Protein AF-0000000074162430 (afdb_homodimer)

Secondary structure (DSSP, 8-state):
---HHHHHHHHHHHTTHHHHHHHHHHHHHHH--SSHHHHHHHHHHHHHH--TTT-BTTB-HHHHHHHHHHH-TT-SS-EEHHHHHHHHHHTT--HHHHHTT---TT-EE-HHHHHHHHHHHHHHHHHHHTT---/---HHHHHHHHHHHTTHHHHHHHHHHHHHHH--SSHHHHHHHHHHHHHHT--SS-BTTB-HHHHHHHHHHH-TT-SS-EEHHHHHHHHHHTT--HHHHHTT---TT-EE-HHHHHHHHHHHHHHHHHHTTT---

Sequence (268 aa):
MGNPRIAAEQYLKKYNIPDLFDYLLSQIVINLPEDPWTHLSEICEKLDSRSFQDNIPFFTRDEINIVFSNYEVLNRGYITGAQAKQALKTMGLKPRIVDDLFIDDDANLSREEFSQYAVNGFNKRLNSWLGKYPMGNPRIAAEQYLKKYNIPDLFDYLLSQIVINLPEDPWTHLSEICEKLDSRSFQDNIPFFTRDEINIVFSNYEVLNRGYITGAQAKQALKTMGLKPRIVDDLFIDDDANLSREEFSQYAVNGFNKRLNSWLGKYP

Radius of gyration: 23.99 Å; Cα contacts (8 Å, |Δi|>4): 274; chains: 2; bounding box: 50×72×48 Å

pLDDT: mean 91.15, std 10.96, range [51.38, 98.81]

Structure (mmCIF, N/CA/C/O backbone):
data_AF-0000000074162430-model_v1
#
loop_
_entity.id
_entity.type
_entity.pdbx_description
1 polymer 'Uncharacterized protein'
#
loop_
_atom_site.group_PDB
_atom_site.id
_atom_site.type_symbol
_atom_site.label_atom_id
_atom_site.label_alt_id
_atom_site.label_comp_id
_atom_site.label_asym_id
_atom_site.label_entity_id
_atom_site.label_seq_id
_atom_site.pdbx_PDB_ins_code
_atom_site.Cartn_x
_atom_site.Cartn_y
_atom_site.Cartn_z
_atom_site.occupancy
_atom_site.B_iso_or_equiv
_atom_site.auth_seq_id
_atom_site.auth_comp_id
_atom_site.auth_asym_id
_atom_site.auth_atom_id
_atom_site.pdbx_PDB_model_num
ATOM 1 N N . MET A 1 1 ? -24.125 -1.096 16.469 1 51.62 1 MET A N 1
ATOM 2 C CA . MET A 1 1 ? -23.156 -0.765 15.43 1 51.62 1 MET A CA 1
ATOM 3 C C . MET A 1 1 ? -21.859 -1.566 15.609 1 51.62 1 MET A C 1
ATOM 5 O O . MET A 1 1 ? -21.312 -1.627 16.703 1 51.62 1 MET A O 1
ATOM 9 N N . GLY A 1 2 ? -21.625 -2.617 14.75 1 68.56 2 GLY A N 1
ATOM 10 C CA . GLY A 1 2 ? -20.578 -3.578 15.055 1 68.56 2 GLY A CA 1
ATOM 11 C C . GLY A 1 2 ? -19.234 -2.928 15.336 1 68.56 2 GLY A C 1
ATOM 12 O O . GLY A 1 2 ? -19.047 -1.733 15.094 1 68.56 2 GLY A O 1
ATOM 13 N N . ASN A 1 3 ? -18.406 -3.363 16.125 1 90 3 ASN A N 1
ATOM 14 C CA . ASN A 1 3 ? -17.047 -2.951 16.484 1 90 3 ASN A CA 1
ATOM 15 C C . ASN A 1 3 ? -16.203 -2.674 15.234 1 90 3 ASN A C 1
ATOM 17 O O . ASN A 1 3 ? -16 -3.564 14.414 1 90 3 ASN A O 1
ATOM 21 N N . PRO A 1 4 ? -15.969 -1.353 15.008 1 90.31 4 PRO A N 1
ATOM 22 C CA . PRO A 1 4 ? -15.211 -0.976 13.812 1 90.31 4 PRO A CA 1
ATOM 23 C C . PRO A 1 4 ? -13.938 -1.798 13.641 1 90.31 4 PRO A C 1
ATOM 25 O O . PRO A 1 4 ? -13.523 -2.08 12.516 1 90.31 4 PRO A O 1
ATOM 28 N N . ARG A 1 5 ? -13.32 -2.094 14.711 1 92.69 5 ARG A N 1
ATOM 29 C CA . ARG A 1 5 ? -12.109 -2.912 14.664 1 92.69 5 ARG A CA 1
ATOM 30 C C . ARG A 1 5 ? -12.406 -4.285 14.07 1 92.69 5 ARG A C 1
ATOM 32 O O . ARG A 1 5 ? -11.641 -4.789 13.242 1 92.69 5 ARG A O 1
ATOM 39 N N . ILE A 1 6 ? -13.547 -4.848 14.484 1 95.19 6 ILE A N 1
ATOM 40 C CA . ILE A 1 6 ? -13.945 -6.16 13.992 1 95.19 6 ILE A CA 1
ATOM 41 C C . ILE A 1 6 ? -14.266 -6.07 12.5 1 95.19 6 ILE A C 1
ATOM 43 O O . ILE A 1 6 ? -13.852 -6.934 11.719 1 95.19 6 ILE A O 1
ATOM 47 N N . ALA A 1 7 ? -14.922 -5.039 12.148 1 94.75 7 ALA A N 1
ATOM 48 C CA . ALA A 1 7 ? -15.258 -4.844 10.742 1 94.75 7 ALA A CA 1
ATOM 49 C C . ALA A 1 7 ? -13.992 -4.707 9.891 1 94.75 7 ALA A C 1
ATOM 51 O O . ALA A 1 7 ? -13.898 -5.301 8.812 1 94.75 7 ALA A O 1
ATOM 52 N N . ALA A 1 8 ? -13.023 -3.947 10.359 1 95.81 8 ALA A N 1
ATOM 53 C CA . ALA A 1 8 ? -11.758 -3.766 9.656 1 95.81 8 ALA A CA 1
ATOM 54 C C . ALA A 1 8 ? -11.023 -5.09 9.5 1 95.81 8 ALA A C 1
ATOM 56 O O . ALA A 1 8 ? -10.516 -5.406 8.422 1 95.81 8 ALA A O 1
ATOM 57 N N . GLU A 1 9 ? -11 -5.82 10.5 1 96.31 9 GLU A N 1
ATOM 58 C CA . GLU A 1 9 ? -10.305 -7.102 10.484 1 96.31 9 GLU A CA 1
ATOM 59 C C . GLU A 1 9 ? -10.953 -8.07 9.5 1 96.31 9 GLU A C 1
ATOM 61 O O . GLU A 1 9 ? -10.258 -8.773 8.766 1 96.31 9 GLU A O 1
ATOM 66 N N . GLN A 1 10 ? -12.234 -8.141 9.508 1 95.56 10 GLN A N 1
ATOM 67 C CA . GLN A 1 10 ? -12.961 -9 8.57 1 95.56 10 GLN A CA 1
ATOM 68 C C . GLN A 1 10 ? -12.719 -8.562 7.129 1 95.56 10 GLN A C 1
ATOM 70 O O . GLN A 1 10 ? -12.555 -9.406 6.242 1 95.56 10 GLN A O 1
ATOM 75 N N . TYR A 1 11 ? -12.695 -7.301 6.977 1 97.12 11 TYR A N 1
ATOM 76 C CA . TYR A 1 11 ? -12.438 -6.758 5.648 1 97.12 11 TYR A CA 1
ATOM 77 C C . TYR A 1 11 ? -11.047 -7.133 5.16 1 97.12 11 TYR A C 1
ATOM 79 O O . TYR A 1 11 ? -10.875 -7.598 4.031 1 97.12 11 TYR A O 1
ATOM 87 N N . LEU A 1 12 ? -10.047 -6.922 6.039 1 97.44 12 LEU A N 1
ATOM 88 C CA . LEU A 1 12 ? -8.664 -7.223 5.691 1 97.44 12 LEU A CA 1
ATOM 89 C C . LEU A 1 12 ? -8.516 -8.695 5.305 1 97.44 12 LEU A C 1
ATOM 91 O O . LEU A 1 12 ? -7.777 -9.016 4.371 1 97.44 12 LEU A O 1
ATOM 95 N N . LYS A 1 13 ? -9.266 -9.539 5.98 1 95.69 13 LYS A N 1
ATOM 96 C CA . LYS A 1 13 ? -9.227 -10.969 5.707 1 95.69 13 LYS A CA 1
ATOM 97 C C . LYS A 1 13 ? -9.992 -11.305 4.426 1 95.69 13 LYS A C 1
ATOM 99 O O . LYS A 1 13 ? -9.492 -12.047 3.58 1 95.69 13 LYS A O 1
ATOM 104 N N . LYS A 1 14 ? -11.141 -10.742 4.309 1 95.81 14 LYS A N 1
ATOM 105 C CA . LYS A 1 14 ? -12.016 -11.031 3.176 1 95.81 14 LYS A CA 1
ATOM 106 C C . LYS A 1 14 ? -11.32 -10.734 1.852 1 95.81 14 LYS A C 1
ATOM 108 O O . LYS A 1 14 ? -11.422 -11.516 0.903 1 95.81 14 LYS A O 1
ATOM 113 N N . TYR A 1 15 ? -10.508 -9.672 1.846 1 95.94 15 TYR A N 1
ATOM 114 C CA . TYR A 1 15 ? -9.914 -9.227 0.591 1 95.94 15 TYR A CA 1
ATOM 115 C C . TYR A 1 15 ? -8.422 -9.523 0.562 1 95.94 15 TYR A C 1
ATOM 117 O O . TYR A 1 15 ? -7.719 -9.117 -0.365 1 95.94 15 TYR A O 1
ATOM 125 N N . ASN A 1 16 ? -7.973 -10.195 1.55 1 95.75 16 ASN A N 1
ATOM 126 C CA . ASN A 1 16 ? -6.559 -10.547 1.629 1 95.75 16 ASN A CA 1
ATOM 127 C C . ASN A 1 16 ? -5.668 -9.328 1.372 1 95.75 16 ASN A C 1
ATOM 129 O O . ASN A 1 16 ? -4.762 -9.383 0.542 1 95.75 16 ASN A O 1
ATOM 133 N N . ILE A 1 17 ? -5.898 -8.273 2.145 1 97.38 17 ILE A N 1
ATOM 134 C CA . ILE A 1 17 ? -5.258 -6.984 1.928 1 97.38 17 ILE A CA 1
ATOM 135 C C . ILE A 1 17 ? -3.758 -7.098 2.191 1 97.38 17 ILE A C 1
ATOM 137 O O . ILE A 1 17 ? -2.945 -6.539 1.452 1 97.38 17 ILE A O 1
ATOM 141 N N . PRO A 1 18 ? -3.355 -7.852 3.217 1 96.94 18 PRO A N 1
ATOM 142 C CA . PRO A 1 18 ? -1.91 -7.965 3.428 1 96.94 18 PRO A CA 1
ATOM 143 C C . PRO A 1 18 ? -1.178 -8.516 2.205 1 96.94 18 PRO A C 1
ATOM 145 O O . PRO A 1 18 ? -0.106 -8.016 1.85 1 96.94 18 PRO A O 1
ATOM 148 N N . ASP A 1 19 ? -1.73 -9.469 1.548 1 95.62 19 ASP A N 1
ATOM 149 C CA . ASP A 1 19 ? -1.086 -10.016 0.359 1 95.62 19 ASP A CA 1
ATOM 150 C C . ASP A 1 19 ? -1.055 -8.992 -0.772 1 95.62 19 ASP A C 1
ATOM 152 O O . ASP A 1 19 ? -0.052 -8.875 -1.48 1 95.62 19 ASP A O 1
ATOM 156 N N . LEU A 1 20 ? -2.127 -8.289 -0.994 1 95.56 20 LEU A N 1
ATOM 157 C CA . LEU A 1 20 ? -2.172 -7.234 -2.004 1 95.56 20 LEU A CA 1
ATOM 158 C C . LEU A 1 20 ? -1.101 -6.184 -1.74 1 95.56 20 LEU A C 1
ATOM 160 O O . LEU A 1 20 ? -0.361 -5.801 -2.65 1 95.56 20 LEU A O 1
ATOM 164 N N . PHE A 1 21 ? -0.96 -5.766 -0.491 1 97.62 21 PHE A N 1
ATOM 165 C CA . PHE A 1 21 ? 0.014 -4.738 -0.146 1 97.62 21 PHE A CA 1
ATOM 166 C C . PHE A 1 21 ? 1.436 -5.27 -0.292 1 97.62 21 PHE A C 1
ATOM 168 O O . PHE A 1 21 ? 2.344 -4.527 -0.675 1 97.62 21 PHE A O 1
ATOM 175 N N . ASP A 1 22 ? 1.599 -6.504 0.035 1 95.75 22 ASP A N 1
ATOM 176 C CA . ASP A 1 22 ? 2.902 -7.125 -0.183 1 95.75 22 ASP A CA 1
ATOM 177 C C . ASP A 1 22 ? 3.291 -7.078 -1.658 1 95.75 22 ASP A C 1
ATOM 179 O O . ASP A 1 22 ? 4.445 -6.797 -1.993 1 95.75 22 ASP A O 1
ATOM 183 N N . TYR A 1 23 ? 2.34 -7.406 -2.449 1 94 23 TYR A N 1
ATOM 184 C CA . TYR A 1 23 ? 2.586 -7.379 -3.887 1 94 23 TYR A CA 1
ATOM 185 C C . TYR A 1 23 ? 2.949 -5.973 -4.352 1 94 23 TYR A C 1
ATOM 187 O O . TYR A 1 23 ? 3.939 -5.781 -5.059 1 94 23 TYR A O 1
ATOM 195 N N . LEU A 1 24 ? 2.18 -4.992 -3.922 1 96.56 24 LEU A N 1
ATOM 196 C CA . LEU A 1 24 ? 2.416 -3.609 -4.32 1 96.56 24 LEU A CA 1
ATOM 197 C C . LEU A 1 24 ? 3.781 -3.129 -3.836 1 96.56 24 LEU A C 1
ATOM 199 O O . LEU A 1 24 ? 4.523 -2.496 -4.59 1 96.56 24 LEU A O 1
ATOM 203 N N . LEU A 1 25 ? 4.121 -3.42 -2.602 1 97 25 LEU A N 1
ATOM 204 C CA . LEU A 1 25 ? 5.418 -3.041 -2.053 1 97 25 LEU A CA 1
ATOM 205 C C . LEU A 1 25 ? 6.551 -3.703 -2.828 1 97 25 LEU A C 1
ATOM 207 O O . LEU A 1 25 ? 7.566 -3.064 -3.117 1 97 25 LEU A O 1
ATOM 211 N N . SER A 1 26 ? 6.379 -4.965 -3.17 1 94.56 26 SER A N 1
ATOM 212 C CA . SER A 1 26 ? 7.383 -5.68 -3.951 1 94.56 26 SER A CA 1
ATOM 213 C C . SER A 1 26 ? 7.621 -5 -5.297 1 94.56 26 SER A C 1
ATOM 215 O O . SER A 1 26 ? 8.766 -4.848 -5.727 1 94.56 26 SER A O 1
ATOM 217 N N . GLN A 1 27 ? 6.559 -4.605 -5.91 1 93.44 27 GLN A N 1
ATOM 218 C CA . GLN A 1 27 ? 6.664 -3.938 -7.203 1 93.44 27 GLN A CA 1
ATOM 219 C C . GLN A 1 27 ? 7.414 -2.615 -7.082 1 93.44 27 GLN A C 1
ATOM 221 O O . GLN A 1 27 ? 8.227 -2.271 -7.945 1 93.44 27 GLN A O 1
ATOM 226 N N . ILE A 1 28 ? 7.199 -1.892 -5.973 1 96.12 28 ILE A N 1
ATOM 227 C CA . ILE A 1 28 ? 7.859 -0.615 -5.727 1 96.12 28 ILE A CA 1
ATOM 228 C C . ILE A 1 28 ? 9.352 -0.843 -5.492 1 96.12 28 ILE A C 1
ATOM 230 O O . ILE A 1 28 ? 10.188 -0.144 -6.066 1 96.12 28 ILE A O 1
ATOM 234 N N . VAL A 1 29 ? 9.672 -1.815 -4.758 1 95.5 29 VAL A N 1
ATOM 235 C CA . VAL A 1 29 ? 11.055 -2.068 -4.359 1 95.5 29 VAL A CA 1
ATOM 236 C C . VAL A 1 29 ? 11.844 -2.623 -5.539 1 95.5 29 VAL A C 1
ATOM 238 O O . VAL A 1 29 ? 13.031 -2.338 -5.691 1 95.5 29 VAL A O 1
ATOM 241 N N . ILE A 1 30 ? 11.172 -3.342 -6.383 1 93.5 30 ILE A N 1
ATOM 242 C CA . ILE A 1 30 ? 11.836 -3.947 -7.535 1 93.5 30 ILE A CA 1
ATOM 243 C C . ILE A 1 30 ? 12.078 -2.887 -8.602 1 93.5 30 ILE A C 1
ATOM 245 O O . ILE A 1 30 ? 13.133 -2.871 -9.242 1 93.5 30 ILE A O 1
ATOM 249 N N . ASN A 1 31 ? 11.18 -2.027 -8.812 1 95 31 ASN A N 1
ATOM 250 C CA . ASN A 1 31 ? 11.234 -1.087 -9.922 1 95 31 ASN A CA 1
ATOM 251 C C . ASN A 1 31 ? 11.852 0.246 -9.5 1 95 31 ASN A C 1
ATOM 253 O O . ASN A 1 31 ? 12.352 0.997 -10.344 1 95 31 ASN A O 1
ATOM 257 N N . LEU A 1 32 ? 11.719 0.599 -8.273 1 96.62 32 LEU A N 1
ATOM 258 C CA . LEU A 1 32 ? 12.273 1.829 -7.719 1 96.62 32 LEU A CA 1
ATOM 259 C C . LEU A 1 32 ? 11.852 3.037 -8.547 1 96.62 32 LEU A C 1
ATOM 261 O O . LEU A 1 32 ? 12.703 3.811 -9 1 96.62 32 LEU A O 1
ATOM 265 N N . PRO A 1 33 ? 10.578 3.217 -8.664 1 96.5 33 PRO A N 1
ATOM 266 C CA . PRO A 1 33 ? 10.117 4.316 -9.516 1 96.5 33 PRO A CA 1
ATOM 267 C C . PRO A 1 33 ? 10.414 5.691 -8.922 1 96.5 33 PRO A C 1
ATOM 269 O O . PRO A 1 33 ? 10.5 5.832 -7.699 1 96.5 33 PRO A O 1
ATOM 272 N N . GLU A 1 34 ? 10.5 6.703 -9.773 1 93.12 34 GLU A N 1
ATOM 273 C CA . GLU A 1 34 ? 10.75 8.078 -9.352 1 93.12 34 GLU A CA 1
ATOM 274 C C . GLU A 1 34 ? 9.508 8.711 -8.742 1 93.12 34 GLU A C 1
ATOM 276 O O . GLU A 1 34 ? 9.602 9.656 -7.957 1 93.12 34 GLU A O 1
ATOM 281 N N . ASP A 1 35 ? 8.344 8.172 -9.109 1 92.69 35 ASP A N 1
ATOM 282 C CA . ASP A 1 35 ? 7.055 8.602 -8.586 1 92.69 35 ASP A CA 1
ATOM 283 C C . ASP A 1 35 ? 6.262 7.422 -8.039 1 92.69 35 ASP A C 1
ATOM 285 O O . ASP A 1 35 ? 5.457 6.816 -8.758 1 92.69 35 ASP A O 1
ATOM 289 N N . PRO A 1 36 ? 6.434 7.164 -6.77 1 94.38 36 PRO A N 1
ATOM 290 C CA . PRO A 1 36 ? 5.926 5.902 -6.223 1 94.38 36 PRO A CA 1
ATOM 291 C C . PRO A 1 36 ? 4.402 5.801 -6.289 1 94.38 36 PRO A C 1
ATOM 293 O O . PRO A 1 36 ? 3.867 4.758 -6.664 1 94.38 36 PRO A O 1
ATOM 296 N N . TRP A 1 37 ? 3.717 6.863 -6.004 1 91.62 37 TRP A N 1
ATOM 297 C CA . TRP A 1 37 ? 2.268 6.699 -5.957 1 91.62 37 TRP A CA 1
ATOM 298 C C . TRP A 1 37 ? 1.681 6.656 -7.363 1 91.62 37 TRP A C 1
ATOM 300 O O . TRP A 1 37 ? 0.679 5.977 -7.605 1 91.62 37 TRP A O 1
ATOM 310 N N . THR A 1 38 ? 2.324 7.34 -8.25 1 93.06 38 THR A N 1
ATOM 311 C CA . THR A 1 38 ? 1.894 7.199 -9.633 1 93.06 38 THR A CA 1
ATOM 312 C C . THR A 1 38 ? 2.107 5.77 -10.125 1 93.06 38 THR A C 1
ATOM 314 O O . THR A 1 38 ? 1.234 5.191 -10.773 1 93.06 38 THR A O 1
ATOM 317 N N . HIS A 1 39 ? 3.24 5.246 -9.836 1 95.19 39 HIS A N 1
ATOM 318 C CA . HIS A 1 39 ? 3.52 3.861 -10.195 1 95.19 39 HIS A CA 1
ATOM 319 C C . HIS A 1 39 ? 2.523 2.91 -9.539 1 95.19 39 HIS A C 1
ATOM 321 O O . HIS A 1 39 ? 2.041 1.974 -10.188 1 95.19 39 HIS A O 1
ATOM 327 N N . LEU A 1 40 ? 2.18 3.145 -8.297 1 95.88 40 LEU A N 1
ATOM 328 C CA . LEU A 1 40 ? 1.187 2.334 -7.602 1 95.88 40 LEU A CA 1
ATOM 329 C C . LEU A 1 40 ? -0.158 2.389 -8.32 1 95.88 40 LEU A C 1
ATOM 331 O O . LEU A 1 40 ? -0.814 1.359 -8.492 1 95.88 40 LEU A O 1
ATOM 335 N N . SER A 1 41 ? -0.52 3.561 -8.711 1 95 41 SER A N 1
ATOM 336 C CA . SER A 1 41 ? -1.762 3.717 -9.461 1 95 41 SER A CA 1
ATOM 337 C C . SER A 1 41 ? -1.745 2.883 -10.742 1 95 41 SER A C 1
ATOM 339 O O . SER A 1 41 ? -2.727 2.211 -11.062 1 95 41 SER A O 1
ATOM 341 N N . GLU A 1 42 ? -0.662 2.9 -11.406 1 92.81 42 GLU A N 1
ATOM 342 C CA . GLU A 1 42 ? -0.521 2.154 -12.648 1 92.81 42 GLU A CA 1
ATOM 343 C C . GLU A 1 42 ? -0.622 0.651 -12.406 1 92.81 42 GLU A C 1
ATOM 345 O O . GLU A 1 42 ? -1.263 -0.066 -13.18 1 92.81 42 GLU A O 1
ATOM 350 N N . ILE A 1 43 ? 0.055 0.217 -11.406 1 92.38 43 ILE A N 1
ATOM 351 C CA . ILE A 1 43 ? -0.003 -1.202 -11.07 1 92.38 43 ILE A CA 1
ATOM 352 C C . ILE A 1 43 ? -1.449 -1.608 -10.797 1 92.38 43 ILE A C 1
ATOM 354 O O . ILE A 1 43 ? -1.928 -2.617 -11.32 1 92.38 43 ILE A O 1
ATOM 358 N N . CYS A 1 44 ? -2.15 -0.866 -10.016 1 92.62 44 CYS A N 1
ATOM 359 C CA . CYS A 1 44 ? -3.533 -1.163 -9.664 1 92.62 44 CYS A CA 1
ATOM 360 C C . CYS A 1 44 ? -4.426 -1.147 -10.898 1 92.62 44 CYS A C 1
ATOM 362 O O . CYS A 1 44 ? -5.34 -1.968 -11.023 1 92.62 44 CYS A O 1
ATOM 364 N N . GLU A 1 45 ? -4.195 -0.252 -11.789 1 89.94 45 GLU A N 1
ATOM 365 C CA . GLU A 1 45 ? -4.965 -0.19 -13.031 1 89.94 45 GLU A CA 1
ATOM 366 C C . GLU A 1 45 ? -4.754 -1.443 -13.875 1 89.94 45 GLU A C 1
ATOM 368 O O . GLU A 1 45 ? -5.688 -1.939 -14.508 1 89.94 45 GLU A O 1
ATOM 373 N N . LYS A 1 46 ? -3.568 -1.898 -13.844 1 86.25 46 LYS A N 1
ATOM 374 C CA . LYS A 1 46 ? -3.25 -3.096 -14.617 1 86.25 46 LYS A CA 1
ATOM 375 C C . LYS A 1 46 ? -3.928 -4.328 -14.031 1 86.25 46 LYS A C 1
ATOM 377 O O . LYS A 1 46 ? -4.289 -5.254 -14.758 1 86.25 46 LYS A O 1
ATOM 382 N N . LEU A 1 47 ? -4.059 -4.281 -12.75 1 84.62 47 LEU A N 1
ATOM 383 C CA . LEU A 1 47 ? -4.77 -5.383 -12.109 1 84.62 47 LEU A CA 1
ATOM 384 C C . LEU A 1 47 ? -6.215 -5.449 -12.594 1 84.62 47 LEU A C 1
ATOM 386 O O . LEU A 1 47 ? -6.785 -6.535 -12.711 1 84.62 47 LEU A O 1
ATOM 390 N N . ASP A 1 48 ? -6.855 -4.273 -12.836 1 76.06 48 ASP A N 1
ATOM 391 C CA . ASP A 1 48 ? -8.234 -4.195 -13.305 1 76.06 48 ASP A CA 1
ATOM 392 C C . ASP A 1 48 ? -8.352 -4.676 -14.75 1 76.06 48 ASP A C 1
ATOM 394 O O . ASP A 1 48 ? -9.312 -5.352 -15.109 1 76.06 48 ASP A O 1
ATOM 398 N N . SER A 1 49 ? -7.527 -4.184 -15.539 1 63.78 49 SER A N 1
ATOM 399 C CA . SER A 1 49 ? -7.574 -4.438 -16.984 1 63.78 49 SER A CA 1
ATOM 400 C C . SER A 1 49 ? -7.266 -5.895 -17.297 1 63.78 49 SER A C 1
ATOM 402 O O . SER A 1 49 ? -7.555 -6.375 -18.391 1 63.78 49 SER A O 1
ATOM 404 N N . ARG A 1 50 ? -6.59 -6.469 -16.578 1 56.56 50 ARG A N 1
ATOM 405 C CA . ARG A 1 50 ? -6.176 -7.832 -16.891 1 56.56 50 ARG A CA 1
ATOM 406 C C . ARG A 1 50 ? -7.348 -8.797 -16.797 1 56.56 50 ARG A C 1
ATOM 408 O O . ARG A 1 50 ? -7.816 -9.102 -15.695 1 56.56 50 ARG A O 1
ATOM 415 N N . SER A 1 51 ? -8.297 -8.508 -17.547 1 52.62 51 SER A N 1
ATOM 416 C CA . SER A 1 51 ? -9.125 -9.672 -17.828 1 52.62 51 SER A CA 1
ATOM 417 C C . SER A 1 51 ? -8.297 -10.945 -17.891 1 52.62 51 SER A C 1
ATOM 419 O O . SER A 1 51 ? -7.402 -11.07 -18.734 1 52.62 51 SER A O 1
ATOM 421 N N . PHE A 1 52 ? -7.957 -11.398 -16.75 1 54.09 52 PHE A N 1
ATOM 422 C CA . PHE A 1 52 ? -7.09 -12.461 -16.25 1 54.09 52 PHE A CA 1
ATOM 423 C C . PHE A 1 52 ? -7.176 -13.688 -17.141 1 54.09 52 PHE A C 1
ATOM 425 O O . PHE A 1 52 ? -6.398 -14.633 -16.984 1 54.09 52 PHE A O 1
ATOM 432 N N . GLN A 1 53 ? -8 -13.672 -18.016 1 53.56 53 GLN A N 1
ATOM 433 C CA . GLN A 1 53 ? -8.195 -15 -18.578 1 53.56 53 GLN A CA 1
ATOM 434 C C . GLN A 1 53 ? -6.875 -15.602 -19.047 1 53.56 53 GLN A C 1
ATOM 436 O O . GLN A 1 53 ? -6.598 -16.781 -18.797 1 53.56 53 GLN A O 1
ATOM 441 N N . ASP A 1 54 ? -6.164 -14.758 -19.828 1 54.16 54 ASP A N 1
ATOM 442 C CA . ASP A 1 54 ? -4.984 -15.352 -20.453 1 54.16 54 ASP A CA 1
ATOM 443 C C . ASP A 1 54 ? -3.703 -14.711 -19.922 1 54.16 54 ASP A C 1
ATOM 445 O O . ASP A 1 54 ? -2.602 -15.188 -20.203 1 54.16 54 ASP A O 1
ATOM 449 N N . ASN A 1 55 ? -3.889 -13.766 -19.047 1 57.81 55 ASN A N 1
ATOM 450 C CA . ASN A 1 55 ? -2.672 -13.07 -18.641 1 57.81 55 ASN A CA 1
ATOM 451 C C . ASN A 1 55 ? -2.619 -12.883 -17.125 1 57.81 55 ASN A C 1
ATOM 453 O O . ASN A 1 55 ? -3.609 -12.492 -16.516 1 57.81 55 ASN A O 1
ATOM 457 N N . ILE A 1 56 ? -1.753 -13.695 -16.531 1 67.5 56 ILE A N 1
ATOM 458 C CA . ILE A 1 56 ? -1.447 -13.5 -15.117 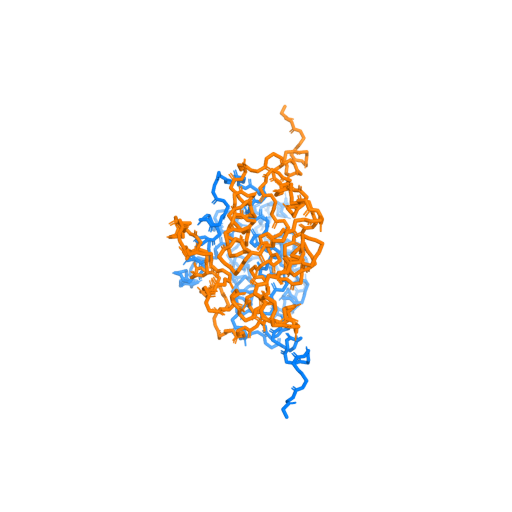1 67.5 56 ILE A CA 1
ATOM 459 C C . ILE A 1 56 ? -0.567 -12.266 -14.953 1 67.5 56 ILE A C 1
ATOM 461 O O . ILE A 1 56 ? 0.486 -12.148 -15.578 1 67.5 56 ILE A O 1
ATOM 465 N N . PRO A 1 57 ? -1.087 -11.234 -14.328 1 70.12 57 PRO A N 1
ATOM 466 C CA . PRO A 1 57 ? -0.284 -10.016 -14.219 1 70.12 57 PRO A CA 1
ATOM 467 C C . PRO A 1 57 ? 1.093 -10.266 -13.609 1 70.12 57 PRO A C 1
ATOM 469 O O . PRO A 1 57 ? 1.995 -9.438 -13.75 1 70.12 57 PRO A O 1
ATOM 472 N N . PHE A 1 58 ? 1.382 -11.461 -13.297 1 77.81 58 PHE A N 1
ATOM 473 C CA . PHE A 1 58 ? 2.584 -11.711 -12.508 1 77.81 58 PHE A CA 1
ATOM 474 C C . PHE A 1 58 ? 3.674 -12.336 -13.375 1 77.81 58 PHE A C 1
ATOM 476 O O . PHE A 1 58 ? 4.863 -12.094 -13.156 1 77.81 58 PHE A O 1
ATOM 483 N N . PHE A 1 59 ? 3.148 -13.141 -14.336 1 83.62 59 PHE A N 1
ATOM 484 C CA . PHE A 1 59 ? 4.105 -13.875 -15.148 1 83.62 59 PHE A CA 1
ATOM 485 C C . PHE A 1 59 ? 3.611 -14.008 -16.594 1 83.62 59 PHE A C 1
ATOM 487 O O . PHE A 1 59 ? 2.416 -14.195 -16.828 1 83.62 59 PHE A O 1
ATOM 494 N N . THR A 1 60 ? 4.602 -13.883 -17.469 1 83.06 60 THR A N 1
ATOM 495 C CA . THR A 1 60 ? 4.293 -14.273 -18.844 1 83.06 60 THR A CA 1
ATOM 496 C C . THR A 1 60 ? 4.355 -15.789 -19 1 83.06 60 THR A C 1
ATOM 498 O O . THR A 1 60 ? 4.914 -16.484 -18.156 1 83.06 60 THR A O 1
ATOM 501 N N . ARG A 1 61 ? 3.814 -16.266 -20.078 1 84 61 ARG A N 1
ATOM 502 C CA . ARG A 1 61 ? 3.891 -17.688 -20.359 1 84 61 ARG A CA 1
ATOM 503 C C . ARG A 1 61 ? 5.34 -18.156 -20.5 1 84 61 ARG A C 1
ATOM 505 O O . ARG A 1 61 ? 5.691 -19.25 -20.062 1 84 61 ARG A O 1
ATOM 512 N N . ASP A 1 62 ? 6.121 -17.25 -21.094 1 89.25 62 ASP A N 1
ATOM 513 C CA . ASP A 1 62 ? 7.535 -17.578 -21.25 1 89.25 62 ASP A CA 1
ATOM 514 C C . ASP A 1 62 ? 8.211 -17.719 -19.891 1 89.25 62 ASP A C 1
ATOM 516 O O . ASP A 1 62 ? 9.039 -18.609 -19.688 1 89.25 62 ASP A O 1
ATOM 520 N N . GLU A 1 63 ? 7.875 -16.906 -19.016 1 90.94 63 GLU A N 1
ATOM 521 C CA . GLU A 1 63 ? 8.461 -16.953 -17.672 1 90.94 63 GLU A CA 1
ATOM 522 C C . GLU A 1 63 ? 8.016 -18.219 -16.938 1 90.94 63 GLU A C 1
ATOM 524 O O . GLU A 1 63 ? 8.812 -18.859 -16.25 1 90.94 63 GLU A O 1
ATOM 529 N N . ILE A 1 64 ? 6.781 -18.562 -17.109 1 93.38 64 ILE A N 1
ATOM 530 C CA . ILE A 1 64 ? 6.27 -19.781 -16.5 1 93.38 64 ILE A CA 1
ATOM 531 C C . ILE A 1 64 ? 7.012 -21 -17.062 1 93.38 64 ILE A C 1
ATOM 533 O O . ILE A 1 64 ? 7.383 -21.906 -16.328 1 93.38 64 ILE A O 1
ATOM 537 N N . ASN A 1 65 ? 7.246 -20.953 -18.344 1 93.31 65 ASN A N 1
ATOM 538 C CA . ASN A 1 65 ? 7.973 -22.031 -19 1 93.31 65 ASN A CA 1
ATOM 539 C C . ASN A 1 65 ? 9.406 -22.141 -18.469 1 93.31 65 ASN A C 1
ATOM 541 O O . ASN A 1 65 ? 9.945 -23.234 -18.375 1 93.31 65 ASN A O 1
ATOM 545 N N . ILE A 1 66 ? 10 -21 -18.234 1 95.88 66 ILE A N 1
ATOM 546 C CA . ILE A 1 66 ? 11.352 -20.984 -17.688 1 95.88 66 ILE A CA 1
ATOM 547 C C . ILE A 1 66 ? 11.359 -21.672 -16.328 1 95.88 66 ILE A C 1
ATOM 549 O O . ILE A 1 66 ? 12.25 -22.469 -16.031 1 95.88 66 ILE A O 1
ATOM 553 N N . VAL A 1 67 ? 10.383 -21.438 -15.508 1 96.88 67 VAL A N 1
ATOM 554 C CA . VAL A 1 67 ? 10.297 -22.062 -14.195 1 96.88 67 VAL A CA 1
ATOM 555 C C . VAL A 1 67 ? 10.125 -23.578 -14.352 1 96.88 67 VAL A C 1
ATOM 557 O O . VAL A 1 67 ? 10.797 -24.359 -13.68 1 96.88 67 VAL A O 1
ATOM 560 N N . PHE A 1 68 ? 9.25 -23.953 -15.234 1 98.06 68 PHE A N 1
ATOM 561 C CA . PHE A 1 68 ? 9.062 -25.375 -15.508 1 98.06 68 PHE A CA 1
ATOM 562 C C . PHE A 1 68 ? 10.383 -26.031 -15.867 1 98.06 68 PHE A C 1
ATOM 564 O O . PHE A 1 68 ? 10.727 -27.078 -15.32 1 98.06 68 PHE A O 1
ATOM 571 N N . SER A 1 69 ? 11.109 -25.453 -16.719 1 97.56 69 SER A N 1
ATOM 572 C CA . SER A 1 69 ? 12.352 -26.016 -17.234 1 97.56 69 SER A CA 1
ATOM 573 C C . SER A 1 69 ? 13.391 -26.141 -16.125 1 97.56 69 SER A C 1
ATOM 575 O O . SER A 1 69 ? 14.219 -27.062 -16.141 1 97.56 69 SER A O 1
ATOM 577 N N . ASN A 1 70 ? 13.32 -25.281 -15.133 1 98.06 70 ASN A N 1
ATOM 578 C CA . ASN A 1 70 ? 14.242 -25.328 -14.008 1 98.06 70 ASN A CA 1
ATOM 579 C C . ASN A 1 70 ? 14.008 -26.578 -13.156 1 98.06 70 ASN A C 1
ATOM 581 O O . ASN A 1 70 ? 14.922 -27.047 -12.477 1 98.06 70 ASN A O 1
ATOM 585 N N . TYR A 1 71 ? 12.867 -27.047 -13.219 1 97.69 71 TYR A N 1
ATOM 586 C CA . TYR A 1 71 ? 12.539 -28.219 -12.422 1 97.69 71 TYR A CA 1
ATOM 587 C C . TYR A 1 71 ? 12.617 -29.484 -13.266 1 97.69 71 TYR A C 1
ATOM 589 O O . TYR A 1 71 ? 12.75 -30.594 -12.727 1 97.69 71 TYR A O 1
ATOM 597 N N . GLU A 1 72 ? 12.43 -29.297 -14.539 1 97.12 72 GLU A N 1
ATOM 598 C CA . GLU A 1 72 ? 12.555 -30.422 -15.469 1 97.12 72 GLU A CA 1
ATOM 599 C C . GLU A 1 72 ? 14 -30.578 -15.953 1 97.12 72 GLU A C 1
ATOM 601 O O . GLU A 1 72 ? 14.297 -30.312 -17.125 1 97.12 72 GLU A O 1
ATOM 606 N N . VAL A 1 73 ? 14.789 -31.156 -15.203 1 93.62 73 VAL A N 1
ATOM 607 C CA . VAL A 1 73 ? 16.219 -31.188 -15.484 1 93.62 73 VAL A CA 1
ATOM 608 C C . VAL A 1 73 ? 16.578 -32.469 -16.219 1 93.62 73 VAL A C 1
ATOM 610 O O . VAL A 1 73 ? 17.609 -32.562 -16.875 1 93.62 73 VAL A O 1
ATOM 613 N N . LEU A 1 74 ? 15.719 -33.438 -16.156 1 94.56 74 LEU A N 1
ATOM 614 C CA . LEU A 1 74 ? 16.047 -34.75 -16.703 1 94.56 74 LEU A CA 1
ATOM 615 C C . LEU A 1 74 ? 15.562 -34.844 -18.141 1 94.56 74 LEU A C 1
ATOM 617 O O . LEU A 1 74 ? 15.758 -35.875 -18.797 1 94.56 74 LEU A O 1
ATOM 621 N N . ASN A 1 75 ? 14.891 -33.844 -18.672 1 93.06 75 ASN A N 1
ATOM 622 C CA . ASN A 1 75 ? 14.398 -33.781 -20.047 1 93.06 75 ASN A CA 1
ATOM 623 C C . ASN A 1 75 ? 13.422 -34.938 -20.344 1 93.06 75 ASN A C 1
ATOM 625 O O . ASN A 1 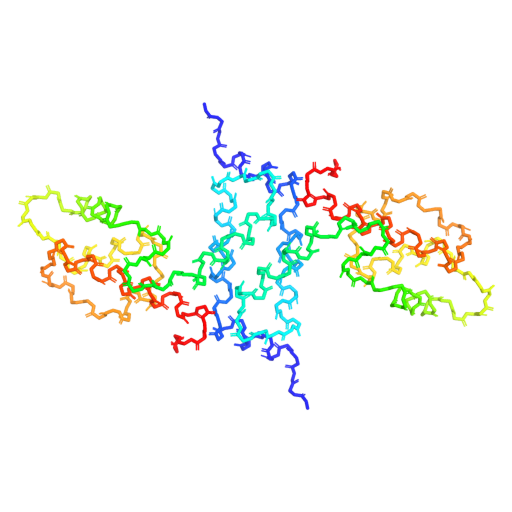75 ? 13.523 -35.594 -21.375 1 93.06 75 ASN A O 1
ATOM 629 N N . ARG A 1 76 ? 12.516 -35.281 -19.422 1 95.94 76 ARG A N 1
ATOM 630 C CA . ARG A 1 76 ? 11.469 -36.281 -19.594 1 95.94 76 ARG A CA 1
ATOM 631 C C . ARG A 1 76 ? 10.227 -35.656 -20.25 1 95.94 76 ARG A C 1
ATOM 633 O O . ARG A 1 76 ? 9.359 -36.406 -20.719 1 95.94 76 ARG A O 1
ATOM 640 N N . GLY A 1 77 ? 10.141 -34.406 -20.156 1 96.31 77 GLY A N 1
ATOM 641 C CA . GLY A 1 77 ? 8.992 -33.719 -20.703 1 96.31 77 GLY A CA 1
ATOM 642 C C . GLY A 1 77 ? 7.91 -33.438 -19.672 1 96.31 77 GLY A C 1
ATOM 643 O O . GLY A 1 77 ? 6.836 -32.938 -20.016 1 96.31 77 GLY A O 1
ATOM 644 N N . TYR A 1 78 ? 8.188 -33.844 -18.406 1 98.31 78 TYR A N 1
ATOM 645 C CA . TYR A 1 78 ? 7.211 -33.625 -17.359 1 98.31 78 TYR A CA 1
ATOM 646 C C . TYR A 1 78 ? 7.895 -33.375 -16.016 1 98.31 78 TYR A C 1
ATOM 648 O O . TYR A 1 78 ? 9.086 -33.656 -15.859 1 98.31 78 TYR A O 1
ATOM 656 N N . ILE A 1 79 ? 7.23 -32.719 -15.094 1 98.56 79 ILE A N 1
ATOM 657 C CA . ILE A 1 79 ? 7.613 -32.656 -13.688 1 98.56 79 ILE A CA 1
ATOM 658 C C . ILE A 1 79 ? 6.551 -33.344 -12.828 1 98.56 79 ILE A C 1
ATOM 660 O O . ILE A 1 79 ? 5.402 -33.5 -13.258 1 98.56 79 ILE A O 1
ATOM 664 N N . THR A 1 80 ? 6.918 -33.812 -11.656 1 98.31 80 THR A N 1
ATOM 665 C CA . THR A 1 80 ? 5.949 -34.438 -10.766 1 98.31 80 THR A CA 1
ATOM 666 C C . THR A 1 80 ? 5.051 -33.375 -10.109 1 98.31 80 THR A C 1
ATOM 668 O O . THR A 1 80 ? 5.379 -32.188 -10.094 1 98.31 80 THR A O 1
ATOM 671 N N . GLY A 1 81 ? 3.941 -33.844 -9.594 1 98.69 81 GLY A N 1
ATOM 672 C CA . GLY A 1 81 ? 3.072 -32.938 -8.844 1 98.69 81 GLY A CA 1
ATOM 673 C C . GLY A 1 81 ? 3.768 -32.281 -7.676 1 98.69 81 GLY A C 1
ATOM 674 O O . GLY A 1 81 ? 3.551 -31.094 -7.41 1 98.69 81 GLY A O 1
ATOM 675 N N . ALA A 1 82 ? 4.559 -33.094 -7.043 1 98.5 82 ALA A N 1
ATOM 676 C CA . ALA A 1 82 ? 5.312 -32.531 -5.922 1 98.5 82 ALA A CA 1
ATOM 677 C C . ALA A 1 82 ? 6.242 -31.406 -6.383 1 98.5 82 ALA A C 1
ATOM 679 O O . ALA A 1 82 ? 6.336 -30.359 -5.734 1 98.5 82 ALA A O 1
ATOM 680 N N . GLN A 1 83 ? 6.883 -31.562 -7.551 1 98.5 83 GLN A N 1
ATOM 681 C CA . GLN A 1 83 ? 7.766 -30.547 -8.117 1 98.5 83 GLN A CA 1
ATOM 682 C C . GLN A 1 83 ? 6.98 -29.328 -8.562 1 98.5 83 GLN A C 1
ATOM 684 O O . GLN A 1 83 ? 7.426 -28.188 -8.367 1 98.5 83 GLN A O 1
ATOM 689 N N . ALA A 1 84 ? 5.836 -29.609 -9.078 1 98.81 84 ALA A N 1
ATOM 690 C CA . ALA A 1 84 ? 4.984 -28.5 -9.523 1 98.81 84 ALA A CA 1
ATOM 691 C C . ALA A 1 84 ? 4.559 -27.625 -8.344 1 98.81 84 ALA A C 1
ATOM 693 O O . ALA A 1 84 ? 4.605 -26.406 -8.43 1 98.81 84 ALA A O 1
ATOM 694 N N . LYS A 1 85 ? 4.168 -28.266 -7.285 1 98.81 85 LYS A N 1
ATOM 695 C CA . LYS A 1 85 ? 3.775 -27.531 -6.09 1 98.81 85 LYS A CA 1
ATOM 696 C C . LYS A 1 85 ? 4.926 -26.672 -5.566 1 98.81 85 LYS A C 1
ATOM 698 O O . LYS A 1 85 ? 4.73 -25.516 -5.199 1 98.81 85 LYS A O 1
ATOM 703 N N . GLN A 1 86 ? 6.098 -27.234 -5.539 1 98.5 86 GLN A N 1
ATOM 704 C CA . GLN A 1 86 ? 7.277 -26.484 -5.109 1 98.5 86 GLN A CA 1
ATOM 705 C C . GLN A 1 86 ? 7.559 -25.328 -6.047 1 98.5 86 GLN A C 1
ATOM 707 O O . GLN A 1 86 ? 7.883 -24.219 -5.598 1 98.5 86 GLN A O 1
ATOM 712 N N . ALA A 1 87 ? 7.457 -25.547 -7.32 1 98.44 87 ALA A N 1
ATOM 713 C CA . ALA A 1 87 ? 7.691 -24.516 -8.32 1 98.44 87 ALA A CA 1
ATOM 714 C C . ALA A 1 87 ? 6.719 -23.359 -8.148 1 98.44 87 ALA A C 1
ATOM 716 O O . ALA A 1 87 ? 7.125 -22.188 -8.164 1 98.44 87 ALA A O 1
ATOM 717 N N . LEU A 1 88 ? 5.461 -23.703 -7.945 1 97.94 88 LEU A N 1
ATOM 718 C CA . LEU A 1 88 ? 4.43 -22.688 -7.754 1 97.94 88 LEU A CA 1
ATOM 719 C C . LEU A 1 88 ? 4.715 -21.844 -6.508 1 97.94 88 LEU A C 1
ATOM 721 O O . LEU A 1 88 ? 4.547 -20.625 -6.523 1 97.94 88 LEU A O 1
ATOM 725 N N . LYS A 1 89 ? 5.188 -22.484 -5.453 1 97.81 89 LYS A N 1
ATOM 726 C CA . LYS A 1 89 ? 5.551 -21.766 -4.238 1 97.81 89 LYS A CA 1
ATOM 727 C C . LYS A 1 89 ? 6.742 -20.844 -4.477 1 97.81 89 LYS A C 1
ATOM 729 O O . LYS A 1 89 ? 6.77 -19.703 -3.988 1 97.81 89 LYS A O 1
ATOM 734 N N . THR A 1 90 ? 7.695 -21.312 -5.238 1 96 90 THR A N 1
ATOM 735 C CA . THR A 1 90 ? 8.867 -20.5 -5.559 1 96 90 THR A CA 1
ATOM 736 C C . THR A 1 90 ? 8.477 -19.281 -6.387 1 96 90 THR A C 1
ATOM 738 O O . THR A 1 90 ? 9.156 -18.25 -6.344 1 96 90 THR A O 1
ATOM 741 N N . MET A 1 91 ? 7.344 -19.422 -7.117 1 94.25 91 MET A N 1
ATOM 742 C CA . MET A 1 91 ? 6.832 -18.312 -7.91 1 94.25 91 MET A CA 1
ATOM 743 C C . MET A 1 91 ? 6.059 -17.328 -7.039 1 94.25 91 MET A C 1
ATOM 745 O O . MET A 1 91 ? 5.621 -16.281 -7.512 1 94.25 91 MET A O 1
ATOM 749 N N . GLY A 1 92 ? 5.793 -17.703 -5.836 1 93.12 92 GLY A N 1
ATOM 750 C CA . GLY A 1 92 ? 5.227 -16.734 -4.914 1 93.12 92 GLY A CA 1
ATOM 751 C C . GLY A 1 92 ? 3.816 -17.062 -4.477 1 93.12 92 GLY A C 1
ATOM 752 O O . GLY A 1 92 ? 3.178 -16.297 -3.762 1 93.12 92 GLY A O 1
ATOM 753 N N . LEU A 1 93 ? 3.332 -18.188 -4.953 1 95.62 93 LEU A N 1
ATOM 754 C CA . LEU A 1 93 ? 2.002 -18.578 -4.492 1 95.62 93 LEU A CA 1
ATOM 755 C C . LEU A 1 93 ? 2.051 -19.094 -3.057 1 95.62 93 LEU A C 1
ATOM 757 O O . LEU A 1 93 ? 2.924 -19.891 -2.707 1 95.62 93 LEU A O 1
ATOM 761 N N . LYS A 1 94 ? 1.173 -18.641 -2.281 1 95.62 94 LYS A N 1
ATOM 762 C CA . LYS A 1 94 ? 1.097 -19.094 -0.895 1 95.62 94 LYS A CA 1
ATOM 763 C C . LYS A 1 94 ? 0.639 -20.547 -0.812 1 95.62 94 LYS A C 1
ATOM 765 O O . LYS A 1 94 ? -0.118 -21.016 -1.666 1 95.62 94 LYS A O 1
ATOM 770 N N . PRO A 1 95 ? 1.025 -21.172 0.212 1 96.94 95 PRO A N 1
ATOM 771 C CA . PRO A 1 95 ? 0.707 -22.609 0.351 1 96.94 95 PRO A CA 1
ATOM 772 C C . PRO A 1 95 ? -0.794 -22.875 0.283 1 96.94 95 PRO A C 1
ATOM 774 O O . PRO A 1 95 ? -1.218 -23.859 -0.341 1 96.94 95 PRO A O 1
ATOM 777 N N . ARG A 1 96 ? -1.563 -22 0.854 1 94.81 96 ARG A N 1
ATOM 778 C CA . ARG A 1 96 ? -3.006 -22.234 0.864 1 94.81 96 ARG A CA 1
ATOM 779 C C . ARG A 1 96 ? -3.562 -22.266 -0.555 1 94.81 96 ARG A C 1
ATOM 781 O O . ARG A 1 96 ? -4.43 -23.094 -0.865 1 94.81 96 ARG A O 1
ATOM 788 N N . ILE A 1 97 ? -3.105 -21.406 -1.392 1 95.5 97 ILE A N 1
ATOM 789 C CA . ILE A 1 97 ? -3.555 -21.375 -2.779 1 95.5 97 ILE A CA 1
ATOM 790 C C . ILE A 1 97 ? -3.094 -22.625 -3.51 1 95.5 97 ILE A C 1
ATOM 792 O O . ILE A 1 97 ? -3.865 -23.234 -4.258 1 95.5 97 ILE A O 1
ATOM 796 N N . VAL A 1 98 ? -1.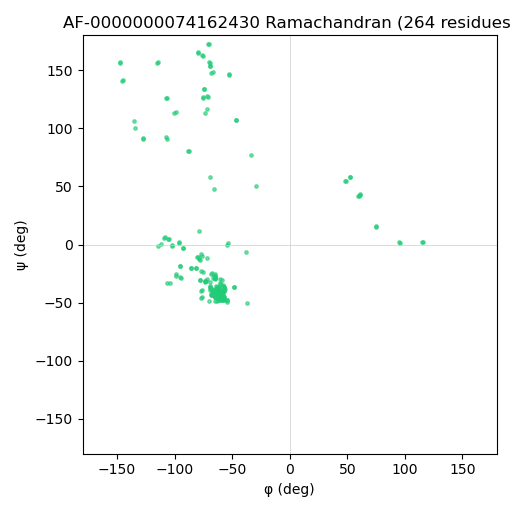851 -23.016 -3.277 1 97.94 98 VAL A N 1
ATOM 797 C CA . VAL A 1 98 ? -1.305 -24.203 -3.92 1 97.94 98 VAL A CA 1
ATOM 798 C C . VAL A 1 98 ? -2.109 -25.438 -3.5 1 97.94 98 VAL A C 1
ATOM 800 O O . VAL A 1 98 ? -2.453 -26.281 -4.336 1 97.94 98 VAL A O 1
ATOM 803 N N . ASP A 1 99 ? -2.439 -25.516 -2.244 1 97.38 99 ASP A N 1
ATOM 804 C CA . ASP A 1 99 ? -3.238 -26.641 -1.732 1 97.38 99 ASP A CA 1
ATOM 805 C C . ASP A 1 99 ? -4.602 -26.688 -2.418 1 97.38 99 ASP A C 1
ATOM 807 O O . ASP A 1 99 ? -5.109 -27.781 -2.709 1 97.38 99 ASP A O 1
ATOM 811 N N . ASP A 1 100 ? -5.133 -25.594 -2.748 1 96.69 100 ASP A N 1
ATOM 812 C CA . ASP A 1 100 ? -6.469 -25.484 -3.33 1 96.69 100 ASP A CA 1
ATOM 813 C C . ASP A 1 100 ? -6.461 -25.906 -4.801 1 96.69 100 ASP A C 1
ATOM 815 O O . ASP A 1 100 ? -7.516 -26 -5.43 1 96.69 100 ASP A O 1
ATOM 819 N N . LEU A 1 101 ? -5.309 -26.078 -5.328 1 97.44 101 LEU A N 1
ATOM 820 C CA . LEU A 1 101 ? -5.234 -26.531 -6.711 1 97.44 101 LEU A CA 1
ATOM 821 C C . LEU A 1 101 ? -5.414 -28.047 -6.797 1 97.44 101 LEU A C 1
ATOM 823 O O . LEU A 1 101 ? -5.645 -28.594 -7.879 1 97.44 101 LEU A O 1
ATOM 827 N N . PHE A 1 102 ? -5.195 -28.844 -5.66 1 98.12 102 PHE A N 1
ATOM 828 C CA . PHE A 1 102 ? -5.43 -30.281 -5.543 1 98.12 102 PHE A CA 1
ATOM 829 C C . PHE A 1 102 ? -4.566 -31.047 -6.535 1 98.12 102 PHE A C 1
ATOM 831 O O . PHE A 1 102 ? -5.043 -31.969 -7.199 1 98.12 102 PHE A O 1
ATOM 838 N N . ILE A 1 103 ? -3.344 -30.609 -6.605 1 98.62 103 ILE A N 1
ATOM 839 C CA . ILE A 1 103 ? -2.395 -31.312 -7.465 1 98.62 103 ILE A CA 1
ATOM 840 C C . ILE A 1 103 ? -1.955 -32.625 -6.797 1 98.62 103 ILE A C 1
ATOM 842 O O . ILE A 1 103 ? -1.502 -32.594 -5.648 1 98.62 103 ILE A O 1
ATOM 846 N N . ASP A 1 104 ? -2.096 -33.719 -7.52 1 98.44 104 ASP A N 1
ATOM 847 C CA . ASP A 1 104 ? -1.59 -35 -7.039 1 98.44 104 ASP A CA 1
ATOM 848 C C . ASP A 1 104 ? -0.064 -35.031 -7.086 1 98.44 104 ASP A C 1
ATOM 850 O O . ASP A 1 104 ? 0.536 -34.844 -8.141 1 98.44 104 ASP A O 1
ATOM 854 N N . ASP A 1 105 ? 0.59 -35.375 -5.992 1 98 105 ASP A N 1
ATOM 855 C CA . ASP A 1 105 ? 2.045 -35.344 -5.883 1 98 105 ASP A CA 1
ATOM 856 C C . ASP A 1 105 ? 2.686 -36.281 -6.902 1 98 105 ASP A C 1
ATOM 858 O O . ASP A 1 105 ? 3.803 -36.031 -7.363 1 98 105 ASP A O 1
ATOM 862 N N . ASP A 1 106 ? 1.956 -37.344 -7.23 1 97.75 106 ASP A N 1
ATOM 863 C CA . ASP A 1 106 ? 2.551 -38.406 -8.07 1 97.75 106 ASP A CA 1
ATOM 864 C C . ASP A 1 106 ? 2.178 -38.188 -9.539 1 97.75 106 ASP A C 1
ATOM 866 O O . ASP A 1 106 ? 2.615 -38.969 -10.406 1 97.75 106 ASP A O 1
ATOM 870 N N . ALA A 1 107 ? 1.445 -37.125 -9.766 1 98.12 107 ALA A N 1
ATOM 871 C CA . ALA A 1 107 ? 1.095 -36.844 -11.148 1 98.12 107 ALA A CA 1
ATOM 872 C C . ALA A 1 107 ? 2.328 -36.469 -11.961 1 98.12 107 ALA A C 1
ATOM 874 O O . ALA A 1 107 ? 3.309 -35.969 -11.398 1 98.12 107 ALA A O 1
ATOM 875 N N . ASN A 1 108 ? 2.332 -36.812 -13.25 1 98.25 108 ASN A N 1
ATOM 876 C CA . ASN A 1 108 ? 3.285 -36.281 -14.211 1 98.25 108 ASN A CA 1
ATOM 877 C C . ASN A 1 108 ? 2.66 -35.156 -15.047 1 98.25 108 ASN A C 1
ATOM 879 O O . ASN A 1 108 ? 1.738 -35.406 -15.828 1 98.25 108 ASN A O 1
ATOM 883 N N . LEU A 1 109 ? 3.199 -33.938 -14.828 1 98.62 109 LEU A N 1
ATOM 884 C CA . LEU A 1 109 ? 2.604 -32.75 -15.453 1 98.62 109 LEU A CA 1
ATOM 885 C C . LEU A 1 109 ? 3.473 -32.25 -16.594 1 98.62 109 LEU A C 1
ATOM 887 O O . LEU A 1 109 ? 4.664 -32 -16.406 1 98.62 109 LEU A O 1
ATOM 891 N N . SER A 1 110 ? 2.826 -32.125 -17.734 1 98.31 110 SER A N 1
ATOM 892 C CA . SER A 1 110 ? 3.492 -31.484 -18.859 1 98.31 110 SER A CA 1
ATOM 893 C C . SER A 1 110 ? 3.672 -29.984 -18.641 1 98.31 110 SER A C 1
ATOM 895 O O . SER A 1 110 ? 3.139 -29.438 -17.672 1 98.31 110 SER A O 1
ATOM 897 N N . ARG A 1 111 ? 4.402 -29.422 -19.562 1 97.62 111 ARG A N 1
ATOM 898 C CA . ARG A 1 111 ? 4.605 -27.969 -19.547 1 97.62 111 ARG A CA 1
ATOM 899 C C . ARG A 1 111 ? 3.273 -27.234 -19.594 1 97.62 111 ARG A C 1
ATOM 901 O O . ARG A 1 111 ? 3.053 -26.297 -18.828 1 97.62 111 ARG A O 1
ATOM 908 N N . GLU A 1 112 ? 2.443 -27.672 -20.438 1 96.12 112 GLU A N 1
ATOM 909 C CA . GLU A 1 112 ? 1.144 -27.031 -20.594 1 96.12 112 GLU A CA 1
ATOM 910 C C . GLU A 1 112 ? 0.282 -27.203 -19.344 1 96.12 112 GLU A C 1
ATOM 912 O O . GLU A 1 112 ? -0.379 -26.266 -18.906 1 96.12 112 GLU A O 1
ATOM 917 N N . GLU A 1 113 ? 0.326 -28.344 -18.766 1 97.38 113 GLU A N 1
ATOM 918 C CA . GLU A 1 113 ? -0.453 -28.578 -17.562 1 97.38 113 GLU A CA 1
ATOM 919 C C . GLU A 1 113 ? 0.049 -27.734 -16.391 1 97.38 113 GLU A C 1
ATOM 921 O O . GLU A 1 113 ? -0.747 -27.156 -15.656 1 97.38 113 GLU A O 1
ATOM 926 N N . PHE A 1 114 ? 1.325 -27.688 -16.281 1 97.69 114 PHE A N 1
ATOM 927 C CA . PHE A 1 114 ? 1.9 -26.828 -15.242 1 97.69 114 PHE A CA 1
ATOM 928 C C . PHE A 1 114 ? 1.484 -25.375 -15.438 1 97.69 114 PHE A C 1
ATOM 930 O O . PHE A 1 114 ? 1.092 -24.703 -14.484 1 97.69 114 PHE A O 1
ATOM 937 N N . SER A 1 115 ? 1.557 -24.969 -16.656 1 94.19 115 SER A N 1
ATOM 938 C CA . SER A 1 115 ? 1.182 -23.594 -16.984 1 94.19 115 SER A CA 1
ATOM 939 C C . SER A 1 115 ? -0.267 -23.312 -16.594 1 94.19 115 SER A C 1
ATOM 941 O O . SER A 1 115 ? -0.58 -22.234 -16.078 1 94.19 115 SER A O 1
ATOM 943 N N . GLN A 1 116 ? -1.08 -24.234 -16.828 1 93.5 116 GLN A N 1
ATOM 944 C CA . GLN A 1 116 ? -2.486 -24.062 -16.484 1 93.5 116 GLN A CA 1
ATOM 945 C C . GLN A 1 116 ? -2.668 -23.969 -14.969 1 93.5 116 GLN A C 1
ATOM 947 O O . GLN A 1 116 ? -3.451 -23.156 -14.484 1 93.5 116 GLN A O 1
ATOM 952 N N . TYR A 1 117 ? -1.938 -24.781 -14.242 1 95.31 117 TYR A N 1
ATOM 953 C CA . TYR A 1 117 ? -2.004 -24.703 -12.781 1 95.31 117 TYR A CA 1
ATOM 954 C C . TYR A 1 117 ? -1.496 -23.359 -12.281 1 95.31 117 TYR A C 1
ATOM 956 O O . TYR A 1 117 ? -2.062 -22.797 -11.344 1 95.31 117 TYR A O 1
ATOM 964 N N . ALA A 1 118 ? -0.418 -22.938 -12.945 1 94.69 118 ALA A N 1
ATOM 965 C CA . ALA A 1 118 ? 0.119 -21.625 -12.57 1 94.69 118 ALA A CA 1
ATOM 966 C C . ALA A 1 118 ? -0.917 -20.531 -12.789 1 94.69 118 ALA A C 1
ATOM 968 O O . ALA A 1 118 ? -1.184 -19.734 -11.883 1 94.69 118 ALA A O 1
ATOM 969 N N . VAL A 1 119 ? -1.535 -20.547 -13.914 1 90.75 119 VAL A N 1
ATOM 970 C CA . VAL A 1 119 ? -2.539 -19.531 -14.258 1 90.75 119 VAL A CA 1
ATOM 971 C C . VAL A 1 119 ? -3.699 -19.609 -13.266 1 90.75 119 VAL A C 1
ATOM 973 O O . VAL A 1 119 ? -4.133 -18.594 -12.734 1 90.75 119 VAL A O 1
ATOM 976 N N . ASN A 1 120 ? -4.117 -20.797 -13.023 1 91.94 120 ASN A N 1
ATOM 977 C CA . ASN A 1 120 ? -5.23 -20.984 -12.102 1 91.94 120 ASN A CA 1
ATOM 978 C C . ASN A 1 120 ? -4.879 -20.5 -10.695 1 91.94 120 ASN A C 1
ATOM 980 O O . ASN A 1 120 ? -5.703 -19.875 -10.031 1 91.94 120 ASN A O 1
ATOM 984 N N . GLY A 1 121 ? -3.68 -20.875 -10.234 1 93.44 121 GLY A N 1
ATOM 985 C CA . GLY A 1 121 ? -3.234 -20.438 -8.922 1 93.44 121 GLY A CA 1
ATOM 986 C C . GLY A 1 121 ? -3.182 -18.938 -8.781 1 93.44 121 GLY A C 1
ATOM 987 O O . GLY A 1 121 ? -3.666 -18.375 -7.797 1 93.44 121 GLY A O 1
ATOM 988 N N . PHE A 1 122 ? -2.656 -18.266 -9.766 1 91.94 122 PHE A N 1
ATOM 989 C CA . PHE A 1 122 ? -2.527 -16.812 -9.695 1 91.94 122 PHE A CA 1
ATOM 990 C C . PHE A 1 122 ? -3.883 -16.141 -9.875 1 91.94 122 PHE A C 1
ATOM 992 O O . PHE A 1 122 ? -4.141 -15.086 -9.289 1 91.94 122 PHE A O 1
ATOM 999 N N . ASN A 1 123 ? -4.766 -16.766 -10.648 1 89.12 123 ASN A N 1
ATOM 1000 C CA . ASN A 1 123 ? -6.133 -16.266 -10.703 1 89.12 123 ASN A CA 1
ATOM 1001 C C . ASN A 1 123 ? -6.82 -16.328 -9.344 1 89.12 123 ASN A C 1
ATOM 1003 O O . ASN A 1 123 ? -7.555 -15.422 -8.961 1 89.12 123 ASN A O 1
ATOM 1007 N N . LYS A 1 124 ? -6.562 -17.469 -8.656 1 91.25 124 LYS A N 1
ATOM 1008 C CA . LYS A 1 124 ? -7.117 -17.594 -7.312 1 91.25 124 LYS A CA 1
ATOM 1009 C C . LYS A 1 124 ? -6.57 -16.516 -6.387 1 91.25 124 LYS A C 1
ATOM 1011 O O . LYS A 1 124 ? -7.309 -15.953 -5.57 1 91.25 124 LYS A O 1
ATOM 1016 N N . ARG A 1 125 ? -5.27 -16.281 -6.488 1 92 125 ARG A N 1
ATOM 1017 C CA . ARG A 1 125 ? -4.66 -15.203 -5.711 1 92 125 ARG A CA 1
ATOM 1018 C C . ARG A 1 125 ? -5.332 -13.867 -6.008 1 92 125 ARG A C 1
ATOM 1020 O O . ARG A 1 125 ? -5.711 -13.133 -5.09 1 92 125 ARG A O 1
ATOM 1027 N N . LEU A 1 126 ? -5.52 -13.547 -7.242 1 89.5 126 LEU A N 1
ATOM 1028 C CA . LEU A 1 126 ? -6.168 -12.305 -7.641 1 89.5 126 LEU A CA 1
ATOM 1029 C C . LEU A 1 126 ? -7.59 -12.227 -7.098 1 89.5 126 LEU A C 1
ATOM 1031 O O . LEU A 1 126 ? -8.016 -11.18 -6.605 1 89.5 126 LEU A O 1
ATOM 1035 N N . ASN A 1 127 ? -8.25 -13.359 -7.18 1 89.62 127 ASN A N 1
ATOM 1036 C CA . ASN A 1 127 ? -9.617 -13.406 -6.688 1 89.62 127 ASN A CA 1
ATOM 1037 C C . ASN A 1 127 ? -9.688 -13.172 -5.184 1 89.62 127 ASN A C 1
ATOM 1039 O O . ASN A 1 127 ? -10.672 -12.633 -4.676 1 89.62 127 ASN A O 1
ATOM 1043 N N . SER A 1 128 ? -8.586 -13.594 -4.539 1 92.25 128 SER A N 1
ATOM 1044 C CA . SER A 1 128 ? -8.547 -13.367 -3.098 1 92.25 128 SER A CA 1
ATOM 1045 C C . SER A 1 128 ? -8.523 -11.883 -2.768 1 92.25 128 SER A C 1
ATOM 1047 O O . SER A 1 128 ? -9.008 -11.469 -1.713 1 92.25 128 SER A O 1
ATOM 1049 N N . TRP A 1 129 ? -8.016 -11.094 -3.66 1 91.88 129 TRP A N 1
ATOM 1050 C CA . TRP A 1 129 ? -7.977 -9.648 -3.471 1 91.88 129 TRP A CA 1
ATOM 1051 C C . TRP A 1 129 ? -9.336 -9.031 -3.766 1 91.88 129 TRP A C 1
ATOM 1053 O O . TRP A 1 129 ? -9.594 -7.875 -3.406 1 91.88 129 TRP A O 1
ATOM 1063 N N . LEU A 1 130 ? -10.219 -9.805 -4.367 1 89.31 130 LEU A N 1
ATOM 1064 C CA . LEU A 1 130 ? -11.547 -9.32 -4.742 1 89.31 130 LEU A CA 1
ATOM 1065 C C . LEU A 1 130 ? -12.609 -9.875 -3.801 1 89.31 130 LEU A C 1
ATOM 1067 O O . LEU A 1 130 ? -13.805 -9.664 -4.012 1 89.31 130 LEU A O 1
ATOM 1071 N N . GLY A 1 131 ? -12.141 -10.562 -2.82 1 90.31 131 GLY A N 1
ATOM 1072 C CA . GLY A 1 131 ? -13.07 -11.133 -1.857 1 90.31 131 GLY A CA 1
ATOM 1073 C C . GLY A 1 131 ? -13.812 -12.344 -2.393 1 90.31 131 GLY A C 1
ATOM 1074 O O . GLY A 1 131 ? -14.883 -12.695 -1.889 1 90.31 131 GLY A O 1
ATOM 1075 N N . LYS A 1 132 ? -13.344 -12.898 -3.463 1 85.88 132 LYS A N 1
ATOM 1076 C CA . LYS A 1 132 ? -14.016 -14.023 -4.109 1 85.88 132 LYS A CA 1
ATOM 1077 C C . LYS A 1 132 ? -13.328 -15.344 -3.779 1 85.88 132 LYS A C 1
ATOM 1079 O O . LYS A 1 132 ? -13.617 -16.375 -4.383 1 85.88 132 LYS A O 1
ATOM 1084 N N . TYR A 1 133 ? -12.266 -15.344 -3.002 1 75 133 TYR A N 1
ATOM 1085 C CA . TYR A 1 133 ? -11.539 -16.547 -2.629 1 75 133 TYR A CA 1
ATOM 1086 C C . TYR A 1 133 ? -11.797 -16.906 -1.173 1 75 133 TYR A C 1
ATOM 1088 O O . TYR A 1 133 ? -11.344 -16.219 -0.261 1 75 133 TYR A O 1
ATOM 1096 N N . PRO A 1 134 ? -12.906 -17.844 -0.83 1 63.19 134 PRO A N 1
ATOM 1097 C CA . PRO A 1 134 ? -13.258 -18.203 0.548 1 63.19 134 PRO A CA 1
ATOM 1098 C C . PRO A 1 134 ? -12.062 -18.75 1.334 1 63.19 134 PRO A C 1
ATOM 1100 O O . PRO A 1 134 ? -11.102 -19.25 0.742 1 63.19 134 PRO A O 1
ATOM 1103 N N . MET B 1 1 ? 28.156 -3.406 -8.641 1 52.47 1 MET B N 1
ATOM 1104 C CA . MET B 1 1 ? 26.703 -3.223 -8.656 1 52.47 1 MET B CA 1
ATOM 1105 C C . MET B 1 1 ? 26.156 -3.182 -7.234 1 52.47 1 MET B C 1
ATOM 1107 O O . MET B 1 1 ? 26.484 -4.023 -6.402 1 52.47 1 MET B O 1
ATOM 1111 N N . GLY B 1 2 ? 25.75 -1.968 -6.746 1 68.62 2 GLY B N 1
ATOM 1112 C CA . GLY B 1 2 ? 25.484 -1.823 -5.324 1 68.62 2 GLY B CA 1
ATOM 1113 C C . GLY B 1 2 ? 24.516 -2.867 -4.785 1 68.62 2 GLY B C 1
ATOM 1114 O O . GLY B 1 2 ? 23.875 -3.58 -5.559 1 68.62 2 GLY B O 1
ATOM 1115 N N . ASN B 1 3 ? 24.578 -3.34 -3.66 1 89.81 3 ASN B N 1
ATOM 1116 C CA . ASN B 1 3 ? 23.734 -4.27 -2.928 1 89.81 3 ASN B CA 1
ATOM 1117 C C . ASN B 1 3 ? 22.25 -3.895 -3.062 1 89.81 3 ASN B C 1
ATOM 1119 O O . ASN B 1 3 ? 21.844 -2.799 -2.67 1 89.81 3 ASN B O 1
ATOM 1123 N N . PRO B 1 4 ? 21.531 -4.734 -3.865 1 90.19 4 PRO B N 1
ATOM 1124 C CA . PRO B 1 4 ? 20.125 -4.438 -4.098 1 90.19 4 PRO B CA 1
ATOM 1125 C C . PRO B 1 4 ? 19.359 -4.148 -2.805 1 90.19 4 PRO B C 1
ATOM 1127 O O . PRO B 1 4 ? 18.438 -3.33 -2.797 1 90.19 4 PRO B O 1
ATOM 1130 N N . ARG B 1 5 ? 19.703 -4.844 -1.796 1 92.62 5 ARG B N 1
ATOM 1131 C CA . ARG B 1 5 ? 19.062 -4.613 -0.505 1 92.62 5 ARG B CA 1
ATOM 1132 C C . ARG B 1 5 ? 19.297 -3.186 -0.022 1 92.62 5 ARG B C 1
ATOM 1134 O O . ARG B 1 5 ? 18.391 -2.529 0.478 1 92.62 5 ARG B O 1
ATOM 1141 N N . ILE B 1 6 ? 20.547 -2.727 -0.219 1 95 6 ILE B N 1
ATOM 1142 C CA . ILE B 1 6 ? 20.906 -1.376 0.195 1 95 6 ILE B CA 1
ATOM 1143 C C . ILE B 1 6 ? 20.141 -0.355 -0.65 1 95 6 ILE B C 1
ATOM 1145 O O . ILE B 1 6 ? 19.625 0.627 -0.124 1 95 6 ILE B O 1
ATOM 1149 N N . ALA B 1 7 ? 20.078 -0.632 -1.887 1 94.62 7 ALA B N 1
ATOM 1150 C CA . ALA B 1 7 ? 19.359 0.263 -2.783 1 94.62 7 ALA B CA 1
ATOM 1151 C C . ALA B 1 7 ? 17.875 0.347 -2.395 1 94.62 7 ALA B C 1
ATOM 1153 O O . ALA B 1 7 ? 17.297 1.436 -2.361 1 94.62 7 ALA B O 1
ATOM 1154 N N . ALA B 1 8 ? 17.266 -0.781 -2.086 1 95.75 8 ALA B N 1
ATOM 1155 C CA . ALA B 1 8 ? 15.859 -0.826 -1.671 1 95.75 8 ALA B CA 1
ATOM 1156 C C . ALA B 1 8 ? 15.648 -0.042 -0.38 1 95.75 8 ALA B C 1
ATOM 1158 O O . ALA B 1 8 ? 14.695 0.735 -0.269 1 95.75 8 ALA B O 1
ATOM 1159 N N . GLU B 1 9 ? 16.5 -0.213 0.495 1 96.25 9 GLU B N 1
ATOM 1160 C CA . GLU B 1 9 ? 16.375 0.468 1.781 1 96.25 9 GLU B CA 1
ATOM 1161 C C . GLU B 1 9 ? 16.5 1.98 1.619 1 96.25 9 GLU B C 1
ATOM 1163 O O . GLU B 1 9 ? 15.758 2.738 2.244 1 96.25 9 GLU B O 1
ATOM 1168 N N . GLN B 1 10 ? 17.438 2.426 0.854 1 95.5 10 GLN B N 1
ATOM 1169 C CA . GLN B 1 10 ? 17.609 3.852 0.592 1 95.5 10 GLN B CA 1
ATOM 1170 C C . GLN B 1 10 ? 16.391 4.438 -0.109 1 95.5 10 GLN B C 1
ATOM 1172 O O . GLN B 1 10 ? 15.953 5.551 0.206 1 95.5 10 GLN B O 1
ATOM 1177 N N . TYR B 1 11 ? 15.875 3.654 -0.975 1 97.06 11 TYR B N 1
ATOM 1178 C CA . TYR B 1 11 ? 14.68 4.082 -1.691 1 97.06 11 TYR B CA 1
ATOM 1179 C C . TYR B 1 11 ? 13.5 4.238 -0.739 1 97.06 11 TYR B C 1
ATOM 1181 O O . TYR B 1 11 ? 12.797 5.254 -0.768 1 97.06 11 TYR B O 1
ATOM 1189 N N . LEU B 1 12 ? 13.305 3.203 0.1 1 97.38 12 LEU B N 1
ATOM 1190 C CA . LEU B 1 12 ? 12.195 3.223 1.053 1 97.38 12 LEU B CA 1
ATOM 1191 C C . LEU B 1 12 ? 12.289 4.438 1.969 1 97.38 12 LEU B C 1
ATOM 1193 O O . LEU B 1 12 ? 11.273 5.059 2.289 1 97.38 12 LEU B O 1
ATOM 1197 N N . LYS B 1 13 ? 13.508 4.801 2.291 1 95.69 13 LYS B N 1
ATOM 1198 C CA . LYS B 1 13 ? 13.742 5.953 3.156 1 95.69 13 LYS B CA 1
ATOM 1199 C C . LYS B 1 13 ? 13.562 7.262 2.391 1 95.69 13 LYS B C 1
ATOM 1201 O O . LYS B 1 13 ? 12.898 8.18 2.871 1 95.69 13 LYS B O 1
ATOM 1206 N N . LYS B 1 14 ? 14.125 7.305 1.242 1 95.75 14 LYS B N 1
ATOM 1207 C CA . LYS B 1 14 ? 14.102 8.516 0.429 1 95.75 14 LYS B CA 1
ATOM 1208 C C . LYS B 1 14 ? 12.672 8.977 0.167 1 95.75 14 LYS B C 1
ATOM 1210 O O . LYS B 1 14 ? 12.375 10.172 0.245 1 95.75 14 LYS B O 1
ATOM 1215 N N . TYR B 1 15 ? 11.773 7.996 -0.02 1 95.75 15 TYR B N 1
ATOM 1216 C CA . TYR B 1 15 ? 10.414 8.336 -0.42 1 95.75 15 TYR B CA 1
ATOM 1217 C C . TYR B 1 15 ? 9.438 8.102 0.723 1 95.75 15 TYR B C 1
ATOM 1219 O O . TYR B 1 15 ? 8.219 8.219 0.542 1 95.75 15 TYR B O 1
ATOM 1227 N N . ASN B 1 16 ? 9.961 7.785 1.835 1 95.81 16 ASN B N 1
ATOM 1228 C CA . ASN B 1 16 ? 9.125 7.539 3.002 1 95.81 16 ASN B CA 1
ATOM 1229 C C . ASN B 1 16 ? 7.965 6.605 2.672 1 95.81 16 ASN B C 1
ATOM 1231 O O . ASN B 1 16 ? 6.809 6.918 2.967 1 95.81 16 ASN B O 1
ATOM 1235 N N . ILE B 1 17 ? 8.305 5.449 2.125 1 97.38 17 ILE B N 1
ATOM 1236 C CA . ILE B 1 17 ? 7.32 4.508 1.6 1 97.38 17 ILE B CA 1
ATOM 1237 C C . ILE B 1 17 ? 6.469 3.959 2.742 1 97.38 17 ILE B C 1
ATOM 1239 O O . ILE B 1 17 ? 5.25 3.816 2.605 1 97.38 17 ILE B O 1
ATOM 1243 N N . PRO B 1 18 ? 7.059 3.674 3.914 1 96.94 18 PRO B N 1
ATOM 1244 C CA . PRO B 1 18 ? 6.207 3.18 5 1 96.94 18 PRO B CA 1
ATOM 1245 C C . PRO B 1 18 ? 5.074 4.141 5.348 1 96.94 18 PRO B C 1
ATOM 1247 O O . PRO B 1 18 ? 3.939 3.709 5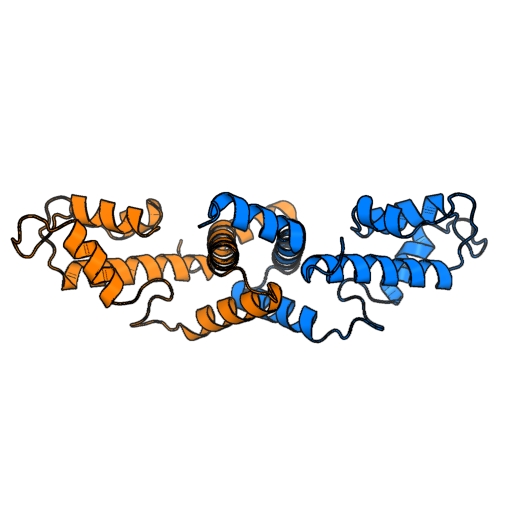.566 1 96.94 18 PRO B O 1
ATOM 1250 N N . ASP B 1 19 ? 5.332 5.41 5.359 1 95.62 19 ASP B N 1
ATOM 1251 C CA . ASP B 1 19 ? 4.281 6.375 5.668 1 95.62 19 ASP B CA 1
ATOM 1252 C C . ASP B 1 19 ? 3.225 6.41 4.566 1 95.62 19 ASP B C 1
ATOM 1254 O O . ASP B 1 19 ? 2.029 6.496 4.848 1 95.62 19 ASP B O 1
ATOM 1258 N N . LEU B 1 20 ? 3.629 6.387 3.33 1 95.56 20 LEU B N 1
ATOM 1259 C CA . LEU B 1 20 ? 2.697 6.344 2.209 1 95.56 20 LEU B CA 1
ATOM 1260 C C . LEU B 1 20 ? 1.79 5.125 2.303 1 95.56 20 LEU B C 1
ATOM 1262 O O . LEU B 1 20 ? 0.57 5.238 2.164 1 95.56 20 LEU B O 1
ATOM 1266 N N . PHE B 1 21 ? 2.373 3.967 2.615 1 97.56 21 PHE B N 1
ATOM 1267 C CA . PHE B 1 21 ? 1.594 2.738 2.693 1 97.56 21 PHE B CA 1
ATOM 1268 C C . PHE B 1 21 ? 0.657 2.768 3.896 1 97.56 21 PHE B C 1
ATOM 1270 O O . PHE B 1 21 ? -0.453 2.234 3.838 1 97.56 21 PHE B O 1
ATOM 1277 N N . ASP B 1 22 ? 1.135 3.352 4.949 1 95.69 22 ASP B N 1
ATOM 1278 C CA . ASP B 1 22 ? 0.263 3.529 6.105 1 95.69 22 ASP B CA 1
ATOM 1279 C C . ASP B 1 22 ? -0.972 4.352 5.742 1 95.69 22 ASP B C 1
ATOM 1281 O O . ASP B 1 22 ? -2.084 4.027 6.16 1 95.69 22 ASP B O 1
ATOM 1285 N N . TYR B 1 23 ? -0.704 5.391 5.02 1 93.88 23 TYR B N 1
ATOM 1286 C CA . TYR B 1 23 ? -1.805 6.246 4.59 1 93.88 23 TYR B CA 1
ATOM 1287 C C . TYR B 1 23 ? -2.783 5.473 3.709 1 93.88 23 TYR B C 1
ATOM 1289 O O . TYR B 1 23 ? -3.992 5.504 3.943 1 93.88 23 TYR B O 1
ATOM 1297 N N . LEU B 1 24 ? -2.277 4.754 2.748 1 96.62 24 LEU B N 1
ATOM 1298 C CA . LEU B 1 24 ? -3.119 3.996 1.827 1 96.62 24 LEU B CA 1
ATOM 1299 C C . LEU B 1 24 ? -3.918 2.932 2.572 1 96.62 24 LEU B C 1
ATOM 1301 O O . LEU B 1 24 ? -5.117 2.771 2.334 1 96.62 24 LEU B O 1
ATOM 1305 N N . LEU B 1 25 ? -3.281 2.205 3.471 1 97.06 25 LEU B N 1
ATOM 1306 C CA . LEU B 1 25 ? -3.961 1.185 4.262 1 97.06 25 LEU B CA 1
ATOM 1307 C C . LEU B 1 25 ? -5.055 1.806 5.121 1 97.06 25 LEU B C 1
ATOM 1309 O O . LEU B 1 25 ? -6.152 1.251 5.234 1 97.06 25 LEU B O 1
ATOM 1313 N N . SER B 1 26 ? -4.766 2.951 5.723 1 94.56 26 SER B N 1
ATOM 1314 C CA . SER B 1 26 ? -5.762 3.65 6.527 1 94.56 26 SER B CA 1
ATOM 1315 C C . SER B 1 26 ? -6.996 4 5.703 1 94.56 26 SER B C 1
ATOM 1317 O O . SER B 1 26 ? -8.125 3.834 6.164 1 94.56 26 SER B O 1
ATOM 1319 N N . GLN B 1 27 ? -6.758 4.465 4.52 1 93.44 27 GLN B N 1
ATOM 1320 C CA . GLN B 1 27 ? -7.863 4.828 3.639 1 93.44 27 GLN B CA 1
ATOM 1321 C C . GLN B 1 27 ? -8.711 3.611 3.293 1 93.44 27 GLN B C 1
ATOM 1323 O O . GLN B 1 27 ? -9.945 3.701 3.244 1 93.44 27 GLN B O 1
ATOM 1328 N N . ILE B 1 28 ? -8.078 2.441 3.119 1 96.19 28 ILE B N 1
ATOM 1329 C CA . ILE B 1 28 ? -8.781 1.203 2.793 1 96.19 28 ILE B CA 1
ATOM 1330 C C . ILE B 1 28 ? -9.617 0.754 3.988 1 96.19 28 ILE B C 1
ATOM 1332 O O . ILE B 1 28 ? -10.789 0.409 3.838 1 96.19 28 ILE B O 1
ATOM 1336 N N . VAL B 1 29 ? -9.062 0.837 5.121 1 95.56 29 VAL B N 1
ATOM 1337 C CA . VAL B 1 29 ? -9.703 0.326 6.324 1 95.56 29 VAL B CA 1
ATOM 1338 C C . VAL B 1 29 ? -10.844 1.25 6.73 1 95.56 29 VAL B C 1
ATOM 1340 O O . VAL B 1 29 ? -11.875 0.791 7.234 1 95.56 29 VAL B O 1
ATOM 1343 N N . ILE B 1 30 ? -10.711 2.508 6.473 1 93.44 30 ILE B N 1
ATOM 1344 C CA . ILE B 1 30 ? -11.727 3.486 6.84 1 93.44 30 ILE B CA 1
ATOM 1345 C C . ILE B 1 30 ? -12.906 3.391 5.879 1 93.44 30 ILE B C 1
ATOM 1347 O O . ILE B 1 30 ? -14.062 3.488 6.297 1 93.44 30 ILE B O 1
ATOM 1351 N N . ASN B 1 31 ? -12.664 3.197 4.648 1 94.94 31 ASN B N 1
ATOM 1352 C CA . ASN B 1 31 ? -13.711 3.27 3.631 1 94.94 31 ASN B CA 1
ATOM 1353 C C . ASN B 1 31 ? -14.281 1.89 3.311 1 94.94 31 ASN B C 1
ATOM 1355 O O . ASN B 1 31 ? -15.398 1.776 2.814 1 94.94 31 ASN B O 1
ATOM 1359 N N . LEU B 1 32 ? -13.5 0.866 3.469 1 96.69 32 LEU B N 1
ATOM 1360 C CA . LEU B 1 32 ? -13.914 -0.514 3.23 1 96.69 32 LEU B CA 1
ATOM 1361 C C . LEU B 1 32 ? -14.523 -0.668 1.842 1 96.69 32 LEU B C 1
ATOM 1363 O O . LEU B 1 32 ? -15.641 -1.163 1.702 1 96.69 32 LEU B O 1
ATOM 1367 N N . PRO B 1 33 ? -13.742 -0.329 0.86 1 96.56 33 PRO B N 1
ATOM 1368 C CA . PRO B 1 33 ? -14.305 -0.375 -0.491 1 96.56 33 PRO B CA 1
ATOM 1369 C C . PRO B 1 33 ? -14.547 -1.802 -0.979 1 96.56 33 PRO B C 1
ATOM 1371 O O . PRO B 1 33 ? -13.867 -2.732 -0.547 1 96.56 33 PRO B O 1
ATOM 1374 N N . GLU B 1 34 ? -15.453 -1.956 -1.948 1 93.44 34 GLU B N 1
ATOM 1375 C CA . GLU B 1 34 ? -15.781 -3.254 -2.531 1 93.44 34 GLU B CA 1
ATOM 1376 C C . GLU B 1 34 ? -14.703 -3.705 -3.512 1 93.44 34 GLU B C 1
ATOM 1378 O O . GLU B 1 34 ? -14.555 -4.902 -3.773 1 93.44 34 GLU B O 1
ATOM 1383 N N . ASP B 1 35 ? -13.953 -2.742 -4.039 1 93.06 35 ASP B N 1
ATOM 1384 C CA . ASP B 1 35 ? -12.836 -2.99 -4.949 1 93.06 35 ASP B CA 1
ATOM 1385 C C . ASP B 1 35 ? -11.57 -2.297 -4.457 1 93.06 35 ASP B C 1
ATOM 1387 O O . ASP B 1 35 ? -11.273 -1.169 -4.859 1 93.06 35 ASP B O 1
ATOM 1391 N N . PRO B 1 36 ? -10.797 -3.016 -3.678 1 94.44 36 PRO B N 1
ATOM 1392 C CA . PRO B 1 36 ? -9.703 -2.355 -2.959 1 94.44 36 PRO B CA 1
ATOM 1393 C C . PRO B 1 36 ? -8.641 -1.79 -3.896 1 94.44 36 PRO B C 1
ATOM 1395 O O . PRO B 1 36 ? -8.18 -0.665 -3.703 1 94.44 36 PRO B O 1
ATOM 1398 N N . TRP B 1 37 ? -8.312 -2.49 -4.922 1 91.56 37 TRP B N 1
ATOM 1399 C CA . TRP B 1 37 ? -7.211 -1.975 -5.73 1 91.56 37 TRP B CA 1
ATOM 1400 C C . TRP B 1 37 ? -7.68 -0.834 -6.629 1 91.56 37 TRP B C 1
ATOM 1402 O O . TRP B 1 37 ? -6.914 0.089 -6.922 1 91.56 37 TRP B O 1
ATOM 1412 N N . THR B 1 38 ? -8.914 -0.91 -7.016 1 92.88 38 THR B N 1
ATOM 1413 C CA . THR B 1 38 ? -9.445 0.236 -7.742 1 92.88 38 THR B CA 1
ATOM 1414 C C . THR B 1 38 ? -9.477 1.475 -6.852 1 92.88 38 THR B C 1
ATOM 1416 O O . THR B 1 38 ? -9.102 2.566 -7.285 1 92.88 38 THR B O 1
ATOM 1419 N N . HIS B 1 39 ? -9.922 1.298 -5.664 1 95.25 39 HIS B N 1
ATOM 1420 C CA . HIS B 1 39 ? -9.93 2.4 -4.711 1 95.25 39 HIS B CA 1
ATOM 1421 C C . HIS B 1 39 ? -8.516 2.924 -4.465 1 95.25 39 HIS B C 1
ATOM 1423 O O . HIS B 1 39 ? -8.305 4.137 -4.406 1 95.25 39 HIS B O 1
ATOM 1429 N N . LEU B 1 40 ? -7.559 2.041 -4.352 1 95.81 40 LEU B N 1
ATOM 1430 C CA . LEU B 1 40 ? -6.168 2.439 -4.18 1 95.81 40 LEU B CA 1
ATOM 1431 C C . LEU B 1 40 ? -5.695 3.281 -5.359 1 95.81 40 LEU B C 1
ATOM 1433 O O . LEU B 1 40 ? -5.031 4.305 -5.172 1 95.81 40 LEU B O 1
ATOM 1437 N N . SER B 1 41 ? -6.039 2.84 -6.512 1 94.88 41 SER B N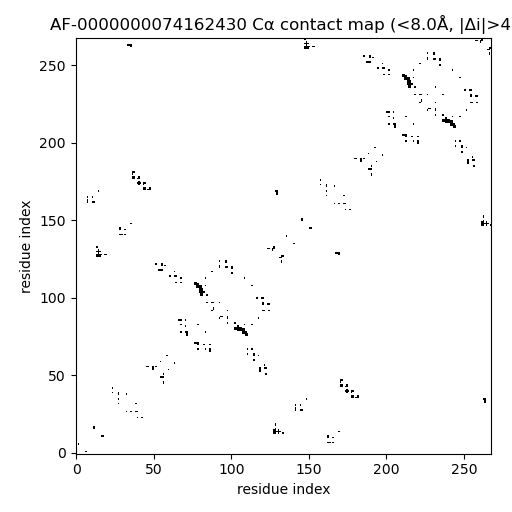 1
ATOM 1438 C CA . SER B 1 41 ? -5.691 3.605 -7.707 1 94.88 41 SER B CA 1
ATOM 1439 C C . SER B 1 41 ? -6.266 5.02 -7.645 1 94.88 41 SER B C 1
ATOM 1441 O O . SER B 1 41 ? -5.574 5.988 -7.953 1 94.88 41 SER B O 1
ATOM 1443 N N . GLU B 1 42 ? -7.457 5.117 -7.223 1 92.69 42 GLU B N 1
ATOM 1444 C CA . GLU B 1 42 ? -8.125 6.414 -7.125 1 92.69 42 GLU B CA 1
ATOM 1445 C C . GLU B 1 42 ? -7.438 7.316 -6.105 1 92.69 42 GLU B C 1
ATOM 1447 O O . GLU B 1 42 ? -7.258 8.508 -6.348 1 92.69 42 GLU B O 1
ATOM 1452 N N . ILE B 1 43 ? -7.141 6.73 -5.004 1 92.69 43 ILE B N 1
ATOM 1453 C CA . ILE B 1 43 ? -6.449 7.5 -3.973 1 92.69 43 ILE B CA 1
ATOM 1454 C C . ILE B 1 43 ? -5.129 8.023 -4.523 1 92.69 43 ILE B C 1
ATOM 1456 O O . ILE B 1 43 ? -4.812 9.211 -4.375 1 92.69 43 ILE B O 1
ATOM 1460 N N . CYS B 1 44 ? -4.371 7.211 -5.152 1 92.75 44 CYS B N 1
ATOM 1461 C CA . CYS B 1 44 ? -3.076 7.594 -5.703 1 92.75 44 CYS B CA 1
ATOM 1462 C C . CYS B 1 44 ? -3.232 8.672 -6.77 1 92.75 44 CYS B C 1
ATOM 1464 O O . CYS B 1 44 ? -2.408 9.578 -6.863 1 92.75 44 CYS B O 1
ATOM 1466 N N . GLU B 1 45 ? -4.234 8.586 -7.555 1 89.81 45 GLU B N 1
ATOM 1467 C CA . GLU B 1 45 ? -4.496 9.594 -8.578 1 89.81 45 GLU B CA 1
ATOM 1468 C C . GLU B 1 45 ? -4.797 10.953 -7.949 1 89.81 45 GLU B C 1
ATOM 1470 O O . GLU B 1 45 ? -4.395 11.992 -8.477 1 89.81 45 GLU B O 1
ATOM 1475 N N . LYS B 1 46 ? -5.441 10.891 -6.859 1 85.88 46 LYS B N 1
ATOM 1476 C CA . LYS B 1 46 ? -5.793 12.125 -6.176 1 85.88 46 LYS B CA 1
ATOM 1477 C C . LYS B 1 46 ? -4.562 12.773 -5.547 1 85.88 46 LYS B C 1
ATOM 1479 O O . LYS B 1 46 ? -4.5 14 -5.414 1 85.88 46 LYS B O 1
ATOM 1484 N N . LEU B 1 47 ? -3.646 11.922 -5.195 1 84.62 47 LEU B N 1
ATOM 1485 C CA . LEU B 1 47 ? -2.398 12.469 -4.672 1 84.62 47 LEU B CA 1
ATOM 1486 C C . LEU B 1 47 ? -1.671 13.281 -5.742 1 84.62 47 LEU B C 1
ATOM 1488 O O . LEU B 1 47 ? -1.047 14.297 -5.438 1 84.62 47 LEU B O 1
ATOM 1492 N N . ASP B 1 48 ? -1.659 12.828 -7.027 1 75.38 48 ASP B N 1
ATOM 1493 C CA . ASP B 1 48 ? -1.026 13.523 -8.141 1 75.38 48 ASP B CA 1
ATOM 1494 C C . ASP B 1 48 ? -1.718 14.859 -8.414 1 75.38 48 ASP B C 1
ATOM 1496 O O . ASP B 1 48 ? -1.066 15.836 -8.789 1 75.38 48 ASP B O 1
ATOM 1500 N N . SER B 1 49 ? -2.873 14.797 -8.367 1 62.41 49 SER B N 1
ATOM 1501 C CA . SER B 1 49 ? -3.695 15.969 -8.648 1 62.41 49 SER B CA 1
ATOM 1502 C C . SER B 1 49 ? -3.6 17 -7.52 1 62.41 49 SER B C 1
ATOM 1504 O O . SER B 1 49 ? -4 18.141 -7.688 1 62.41 49 SER B O 1
ATOM 1506 N N . ARG B 1 50 ? -3.086 16.625 -6.551 1 57.94 50 ARG B N 1
ATOM 1507 C CA . ARG B 1 50 ? -3.039 17.484 -5.371 1 57.94 50 ARG B CA 1
ATOM 1508 C C . ARG B 1 50 ? -1.95 18.547 -5.5 1 57.94 50 ARG B C 1
ATOM 1510 O O . ARG B 1 50 ? -1.627 19.234 -4.531 1 57.94 50 ARG B O 1
ATOM 1517 N N . SER B 1 51 ? -1.379 18.734 -6.668 1 54.47 51 SER B N 1
ATOM 1518 C CA . SER B 1 51 ? -0.662 20.016 -6.668 1 54.47 51 SER B CA 1
ATOM 1519 C C . SER B 1 51 ? -1.322 21.016 -5.734 1 54.47 51 SER B C 1
ATOM 1521 O O . SER B 1 51 ? -2.266 21.703 -6.121 1 54.47 51 SER B O 1
ATOM 1523 N N . PHE B 1 52 ? -1.545 20.516 -4.527 1 51.38 52 PHE B N 1
ATOM 1524 C CA . PHE B 1 52 ? -2.453 21.016 -3.504 1 51.38 52 PHE B CA 1
ATOM 1525 C C . PHE B 1 52 ? -1.995 22.375 -2.99 1 51.38 52 PHE B C 1
ATOM 1527 O O . PHE B 1 52 ? -1.039 22.469 -2.217 1 51.38 52 PHE B O 1
ATOM 1534 N N . GLN B 1 53 ? -1.703 23.203 -3.67 1 53.22 53 GLN B N 1
ATOM 1535 C CA . GLN B 1 53 ? -1.401 24.469 -3.012 1 53.22 53 GLN B CA 1
ATOM 1536 C C . GLN B 1 53 ? -2.332 24.719 -1.826 1 53.22 53 GLN B C 1
ATOM 1538 O O . GLN B 1 53 ? -1.885 25.125 -0.752 1 53.22 53 GLN B O 1
ATOM 1543 N N . ASP B 1 54 ? -3.643 24.562 -2.141 1 54.78 54 ASP B N 1
ATOM 1544 C CA . ASP B 1 54 ? -4.652 24.969 -1.166 1 54.78 54 ASP B CA 1
ATOM 1545 C C . ASP B 1 54 ? -5.398 23.75 -0.616 1 54.78 54 ASP B C 1
ATOM 1547 O O . ASP B 1 54 ? -6.207 23.875 0.305 1 54.78 54 ASP B O 1
ATOM 1551 N N . ASN B 1 55 ? -5.012 22.562 -1.083 1 57.88 55 ASN B N 1
ATOM 1552 C CA . ASN B 1 55 ? -5.832 21.438 -0.645 1 57.88 55 ASN B CA 1
ATOM 1553 C C . ASN B 1 55 ? -4.973 20.25 -0.195 1 57.88 55 ASN B C 1
ATOM 1555 O O . ASN B 1 55 ? -4.086 19.812 -0.929 1 57.88 55 ASN B O 1
ATOM 1559 N N . ILE B 1 56 ? -4.84 20.141 1.111 1 69.75 56 ILE B N 1
ATOM 1560 C CA . ILE B 1 56 ? -4.227 18.938 1.677 1 69.75 56 ILE B CA 1
ATOM 1561 C C . ILE B 1 56 ? -5.188 17.75 1.553 1 69.75 56 ILE B C 1
ATOM 1563 O O . ILE B 1 56 ? -6.363 17.859 1.913 1 69.75 56 ILE B O 1
ATOM 1567 N N . PRO B 1 57 ? -4.805 16.781 0.832 1 70.44 57 PRO B N 1
ATOM 1568 C CA . PRO B 1 57 ? -5.715 15.648 0.625 1 70.44 57 PRO B CA 1
ATOM 1569 C C . PRO B 1 57 ? -6.211 15.039 1.936 1 70.44 57 PRO B C 1
ATOM 1571 O O . PRO B 1 57 ? -7.215 14.328 1.948 1 70.44 57 PRO B O 1
ATOM 1574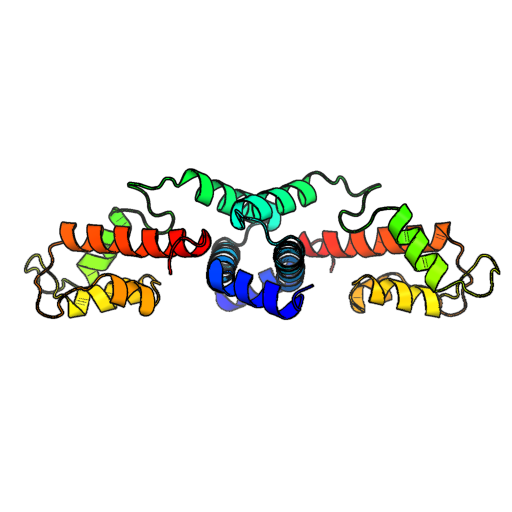 N N . PHE B 1 58 ? -5.801 15.539 2.996 1 77.44 58 PHE B N 1
ATOM 1575 C CA . PHE B 1 58 ? -6.055 14.859 4.258 1 77.44 58 PHE B CA 1
ATOM 1576 C C . PHE B 1 58 ? -7.176 15.555 5.031 1 77.44 58 PHE B C 1
ATOM 1578 O O . PHE B 1 58 ? -7.945 14.898 5.734 1 77.44 58 PHE B O 1
ATOM 1585 N N . PHE B 1 59 ? -7.18 16.906 4.816 1 83.69 59 PHE B N 1
ATOM 1586 C CA . PHE B 1 59 ? -8.133 17.688 5.602 1 83.69 59 PHE B CA 1
ATOM 1587 C C . PHE B 1 59 ? -8.664 18.859 4.797 1 83.69 59 PHE B C 1
ATOM 1589 O O . PHE B 1 59 ? -7.918 19.5 4.047 1 83.69 59 PHE B O 1
ATOM 1596 N N . THR B 1 60 ? -9.961 19.062 5.008 1 83.44 60 THR B N 1
ATOM 1597 C CA . THR B 1 60 ? -10.5 20.328 4.52 1 83.44 60 THR B CA 1
ATOM 1598 C C . THR B 1 60 ? -10.172 21.469 5.48 1 83.44 60 THR B C 1
ATOM 1600 O O . THR B 1 60 ? -9.797 21.234 6.629 1 83.44 60 THR B O 1
ATOM 1603 N N . ARG B 1 61 ? -10.352 22.641 5.016 1 84.12 61 ARG B N 1
ATOM 1604 C CA . ARG B 1 61 ? -10.148 23.812 5.879 1 84.12 61 ARG B CA 1
ATOM 1605 C C . ARG B 1 61 ? -11.102 23.781 7.07 1 84.12 61 ARG B C 1
ATOM 1607 O O . ARG B 1 61 ? -10.727 24.141 8.18 1 84.12 61 ARG B O 1
ATOM 1614 N N . ASP B 1 62 ? -12.32 23.328 6.766 1 89.62 62 ASP B N 1
ATOM 1615 C CA . ASP B 1 62 ? -13.305 23.219 7.84 1 89.62 62 ASP B CA 1
ATOM 1616 C C . ASP B 1 62 ? -12.859 22.219 8.906 1 89.62 62 ASP B C 1
ATOM 1618 O O . ASP B 1 62 ? -13.039 22.469 10.102 1 89.62 62 ASP B O 1
ATOM 1622 N N . GLU B 1 63 ? -12.305 21.188 8.484 1 91.19 63 GLU B N 1
ATOM 1623 C CA . GLU B 1 63 ? -11.844 20.172 9.43 1 91.19 63 GLU B CA 1
ATOM 1624 C C . GLU B 1 63 ? -10.656 20.688 10.25 1 91.19 63 GLU B C 1
ATOM 1626 O O . GLU B 1 63 ? -10.578 20.438 11.453 1 91.19 63 GLU B O 1
ATOM 1631 N N . ILE B 1 64 ? -9.805 21.406 9.602 1 93.56 64 ILE B N 1
ATOM 1632 C CA . ILE B 1 64 ? -8.672 22.016 10.305 1 93.56 64 ILE B CA 1
ATOM 1633 C C . ILE B 1 64 ? -9.18 23 11.359 1 93.56 64 ILE B C 1
ATOM 1635 O O . ILE B 1 64 ? -8.68 23.031 12.484 1 93.56 64 ILE B O 1
ATOM 1639 N N . ASN B 1 65 ? -10.188 23.734 10.992 1 93.38 65 ASN B N 1
ATOM 1640 C CA . ASN B 1 65 ? -10.781 24.688 11.914 1 93.38 65 ASN B CA 1
ATOM 1641 C C . ASN B 1 65 ? -11.414 24 13.109 1 93.38 65 ASN B C 1
ATOM 1643 O O . ASN B 1 65 ? -11.391 24.516 14.227 1 93.38 65 ASN B O 1
ATOM 1647 N N . ILE B 1 66 ? -12.031 22.875 12.844 1 95.81 66 ILE B N 1
ATOM 1648 C CA . ILE B 1 66 ? -12.625 22.094 13.922 1 95.81 66 ILE B CA 1
ATOM 1649 C C . ILE B 1 66 ? -11.539 21.672 14.906 1 95.81 66 ILE B C 1
ATOM 1651 O O . ILE B 1 66 ? -11.719 21.75 16.125 1 95.81 66 ILE B O 1
ATOM 1655 N N . VAL B 1 67 ? -10.422 21.266 14.43 1 96.88 67 VAL B N 1
ATOM 1656 C CA . VAL B 1 67 ? -9.312 20.844 15.297 1 96.88 67 VAL B CA 1
ATOM 1657 C C . VAL B 1 67 ? -8.828 22.047 16.109 1 96.88 67 VAL B C 1
ATOM 1659 O O . VAL B 1 67 ? -8.625 21.938 17.328 1 96.88 67 VAL B O 1
ATOM 1662 N N . PHE B 1 68 ? -8.672 23.156 15.445 1 98 68 PHE B N 1
ATOM 1663 C CA . PHE B 1 68 ? -8.281 24.375 16.141 1 98 68 PHE B CA 1
ATOM 1664 C C . PHE B 1 68 ? -9.234 24.672 17.297 1 98 68 PHE B C 1
ATOM 1666 O O . PHE B 1 68 ? -8.797 24.938 18.422 1 98 68 PHE B O 1
ATOM 1673 N N . SER B 1 69 ? -10.469 24.609 17.062 1 97.44 69 SER B N 1
ATOM 1674 C CA . SER B 1 69 ? -11.492 24.953 18.031 1 97.44 69 SER B CA 1
ATOM 1675 C C . SER B 1 69 ? -11.469 24 19.234 1 97.44 69 SER B C 1
ATOM 1677 O O . SER B 1 69 ? -11.781 24.406 20.359 1 97.44 69 SER B O 1
ATOM 1679 N N . ASN B 1 70 ? -11.047 22.797 18.984 1 98.06 70 ASN B N 1
ATOM 1680 C CA . ASN B 1 70 ? -10.945 21.812 20.062 1 98.06 70 ASN B CA 1
ATOM 1681 C C . ASN B 1 70 ? -9.852 22.172 21.062 1 98.06 70 ASN B C 1
ATOM 1683 O O . ASN B 1 70 ? -9.906 21.781 22.234 1 98.06 70 ASN B O 1
ATOM 1687 N N . TYR B 1 71 ? -8.961 22.891 20.609 1 97.56 71 TYR B N 1
ATOM 1688 C CA . TYR B 1 71 ? -7.852 23.281 21.469 1 97.56 71 TYR B CA 1
ATOM 1689 C C . TYR B 1 71 ? -8.062 24.688 22.031 1 97.56 71 TYR B C 1
ATOM 1691 O O . TYR B 1 71 ? -7.469 25.062 23.047 1 97.56 71 TYR B O 1
ATOM 1699 N N . GLU B 1 72 ? -8.797 25.453 21.281 1 96.94 72 GLU B N 1
ATOM 1700 C CA . GLU B 1 72 ? -9.148 26.797 21.719 1 96.94 72 GLU B CA 1
ATOM 1701 C C . GLU B 1 72 ? -10.422 26.797 22.562 1 96.94 72 GLU B C 1
ATOM 1703 O O . GLU B 1 72 ? -11.461 27.312 22.141 1 96.94 72 GLU B O 1
ATOM 1708 N N . VAL B 1 73 ? -10.312 26.469 23.766 1 93.25 73 VAL B N 1
ATOM 1709 C CA . VAL B 1 73 ? -11.484 26.234 24.609 1 93.25 73 VAL B CA 1
ATOM 1710 C C . VAL B 1 73 ? -11.805 27.516 25.391 1 93.25 73 VAL B C 1
ATOM 1712 O O . VAL B 1 73 ? -12.93 27.688 25.859 1 93.25 73 VAL B O 1
ATOM 1715 N N . LEU B 1 74 ? -10.867 28.391 25.484 1 94.19 74 LEU B N 1
ATOM 1716 C CA . LEU B 1 74 ? -11.047 29.562 26.328 1 94.19 74 LEU B CA 1
ATOM 1717 C C . LEU B 1 74 ? -11.609 30.734 25.516 1 94.19 74 LEU B C 1
ATOM 1719 O O . LEU B 1 74 ? -11.852 31.812 26.078 1 94.19 74 LEU B O 1
ATOM 1723 N N . ASN B 1 75 ? -11.789 30.562 24.234 1 92.94 75 ASN B N 1
ATOM 1724 C CA . ASN B 1 75 ? -12.344 31.562 23.328 1 92.94 75 ASN B CA 1
ATOM 1725 C C . ASN B 1 75 ? -11.5 32.844 23.328 1 92.94 75 ASN B C 1
ATOM 1727 O O . ASN B 1 75 ? -12.047 33.938 23.406 1 92.94 75 ASN B O 1
ATOM 1731 N N . ARG B 1 76 ? -10.164 32.75 23.328 1 95.81 76 ARG B N 1
ATOM 1732 C CA . ARG B 1 76 ? -9.234 33.875 23.234 1 95.81 76 ARG B CA 1
ATOM 1733 C C . ARG B 1 76 ? -8.977 34.25 21.781 1 95.81 76 ARG B C 1
ATOM 1735 O O . ARG B 1 76 ? -8.461 35.344 21.5 1 95.81 76 ARG B O 1
ATOM 1742 N N . GLY B 1 77 ? -9.242 33.344 20.922 1 96.19 77 GLY B N 1
ATOM 1743 C CA . GLY B 1 77 ? -9 33.562 19.5 1 96.19 77 GLY B CA 1
ATOM 1744 C C . GLY B 1 77 ? -7.664 33.031 19.031 1 96.19 77 GLY B C 1
ATOM 1745 O O . GLY B 1 77 ? -7.281 33.219 17.875 1 96.19 77 GLY B O 1
ATOM 1746 N N . TYR B 1 78 ? -6.918 32.406 19.969 1 98.25 78 TYR B N 1
ATOM 1747 C CA . TYR B 1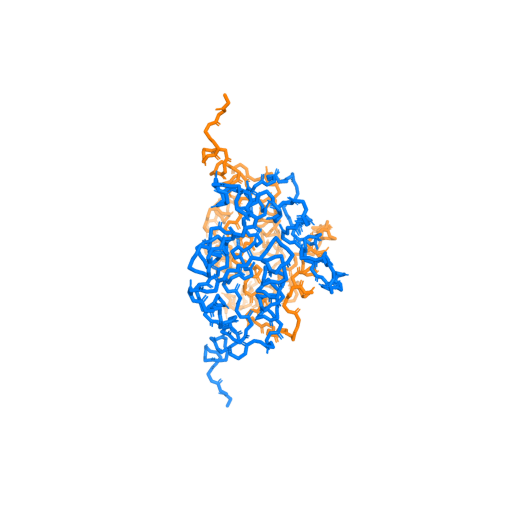 78 ? -5.621 31.844 19.609 1 98.25 78 TYR B CA 1
ATOM 1748 C C . TYR B 1 78 ? -5.312 30.594 20.422 1 98.25 78 TYR B C 1
ATOM 1750 O O . TYR B 1 78 ? -5.953 30.328 21.438 1 98.25 78 TYR B O 1
ATOM 1758 N N . ILE B 1 79 ? -4.469 29.719 19.922 1 98.56 79 ILE B N 1
ATOM 1759 C CA . ILE B 1 79 ? -3.852 28.641 20.688 1 98.56 79 ILE B CA 1
ATOM 1760 C C . ILE B 1 79 ? -2.346 28.875 20.781 1 98.56 79 ILE B C 1
ATOM 1762 O O . ILE B 1 79 ? -1.77 29.609 19.969 1 98.56 79 ILE B O 1
ATOM 1766 N N . THR B 1 80 ? -1.704 28.297 21.781 1 98.25 80 THR B N 1
ATOM 1767 C CA . THR B 1 80 ? -0.26 28.438 21.906 1 98.25 80 THR B CA 1
ATOM 1768 C C . THR B 1 80 ? 0.472 27.562 20.906 1 98.25 80 THR B C 1
ATOM 1770 O O . THR B 1 80 ? -0.111 26.625 20.344 1 98.25 80 THR B O 1
ATOM 1773 N N . GLY B 1 81 ? 1.72 27.859 20.688 1 98.69 81 GLY B N 1
ATOM 1774 C CA . GLY B 1 81 ? 2.537 27.016 19.844 1 98.69 81 GLY B CA 1
ATOM 1775 C C . GLY B 1 81 ? 2.598 25.578 20.312 1 98.69 81 GLY B C 1
ATOM 1776 O O . GLY B 1 81 ? 2.559 24.641 19.5 1 98.69 81 GLY B O 1
ATOM 1777 N N . ALA B 1 82 ? 2.693 25.484 21.594 1 98.5 82 ALA B N 1
ATOM 1778 C CA . ALA B 1 82 ? 2.717 24.125 22.172 1 98.5 82 ALA B CA 1
ATOM 1779 C C . ALA B 1 82 ? 1.424 23.391 21.859 1 98.5 82 ALA B C 1
ATOM 1781 O O . ALA B 1 82 ? 1.453 22.203 21.484 1 98.5 82 ALA B O 1
ATOM 1782 N N . GLN B 1 83 ? 0.273 24.062 21.922 1 98.5 83 GLN B N 1
ATOM 1783 C CA . GLN B 1 83 ? -1.023 23.469 21.594 1 98.5 83 GLN B CA 1
ATOM 1784 C C . GLN B 1 83 ? -1.136 23.156 20.109 1 98.5 83 GLN B C 1
ATOM 1786 O O . GLN B 1 83 ? -1.671 22.109 19.734 1 98.5 83 GLN B O 1
ATOM 1791 N N . ALA B 1 84 ? -0.575 24.031 19.344 1 98.81 84 ALA B N 1
ATOM 1792 C CA . ALA B 1 84 ? -0.605 23.812 17.906 1 98.81 84 ALA B CA 1
ATOM 1793 C C . ALA B 1 84 ? 0.183 22.562 17.516 1 98.81 84 ALA B C 1
ATOM 1795 O O . ALA B 1 84 ? -0.282 21.75 16.719 1 98.81 84 ALA B O 1
ATOM 1796 N N . LYS B 1 85 ? 1.332 22.422 18.094 1 98.81 85 LYS B N 1
ATOM 1797 C CA . LYS B 1 85 ? 2.148 21.25 17.828 1 98.81 85 LYS B CA 1
ATOM 1798 C C . LYS B 1 85 ? 1.419 19.969 18.219 1 98.81 85 LYS B C 1
ATOM 1800 O O . LYS B 1 85 ? 1.434 18.984 17.484 1 98.81 85 LYS B O 1
ATOM 1805 N N . GLN B 1 86 ? 0.779 19.984 19.359 1 98.5 86 GLN B N 1
ATOM 1806 C CA . GLN B 1 86 ? -0.003 18.828 19.797 1 98.5 86 GLN B CA 1
ATOM 1807 C C . GLN B 1 86 ? -1.163 18.547 18.844 1 98.5 86 GLN B C 1
ATOM 1809 O O . GLN B 1 86 ? -1.438 17.406 18.5 1 98.5 86 GLN B O 1
ATOM 1814 N N . ALA B 1 87 ? -1.835 19.594 18.438 1 98.44 87 ALA B N 1
ATOM 1815 C CA . ALA B 1 87 ? -2.963 19.453 17.516 1 98.44 87 ALA B CA 1
ATOM 1816 C C . ALA B 1 87 ? -2.525 18.828 16.188 1 98.44 87 ALA B C 1
ATOM 1818 O O . ALA B 1 87 ? -3.178 17.922 15.688 1 98.44 87 ALA B O 1
ATOM 1819 N N . LEU B 1 88 ? -1.413 19.312 15.68 1 97.94 88 LEU B N 1
ATOM 1820 C CA . LEU B 1 88 ? -0.878 18.797 14.43 1 97.94 88 LEU B CA 1
ATOM 1821 C C . LEU B 1 88 ? -0.534 17.312 14.547 1 97.94 88 LEU B C 1
ATOM 1823 O O . LEU B 1 88 ? -0.806 16.531 13.633 1 97.94 88 LEU B O 1
ATOM 1827 N N . LYS B 1 89 ? 0.016 16.922 15.68 1 97.81 89 LYS B N 1
ATOM 1828 C CA . LYS B 1 89 ? 0.324 15.516 15.922 1 97.81 89 LYS B CA 1
ATOM 1829 C C . LYS B 1 89 ? -0.95 14.68 16 1 97.81 89 LYS B C 1
ATOM 1831 O O . LYS B 1 89 ? -1.004 13.57 15.461 1 97.81 89 LYS B O 1
ATOM 1836 N N . THR B 1 90 ? -1.954 15.219 16.625 1 96 90 THR B N 1
ATOM 1837 C CA . THR B 1 90 ? -3.232 14.523 16.734 1 96 90 THR B CA 1
ATOM 1838 C C . THR B 1 90 ? -3.865 14.344 15.359 1 96 90 THR B C 1
ATOM 1840 O O . THR B 1 90 ? -4.629 13.398 15.141 1 96 90 THR B O 1
ATOM 1843 N N . MET B 1 91 ? -3.52 15.258 14.438 1 94.31 91 MET B N 1
ATOM 1844 C CA . MET B 1 91 ? -4.012 15.164 13.062 1 94.31 91 MET B CA 1
ATOM 1845 C C . MET B 1 91 ? -3.209 14.148 12.258 1 94.31 91 MET B C 1
ATOM 1847 O O . MET B 1 91 ? -3.531 13.867 11.109 1 94.31 91 MET B O 1
ATOM 1851 N N . GLY B 1 92 ? -2.145 13.703 12.781 1 93.12 92 GLY B N 1
ATOM 1852 C CA . GLY B 1 92 ? -1.456 12.594 12.141 1 93.12 92 GLY B CA 1
ATOM 1853 C C . GLY B 1 92 ? -0.079 12.961 11.625 1 93.12 92 GLY B C 1
ATOM 1854 O O . GLY B 1 92 ? 0.587 12.148 10.984 1 93.12 92 GLY B O 1
ATOM 1855 N N . LEU B 1 93 ? 0.31 14.195 11.859 1 95.56 93 LEU B N 1
ATOM 1856 C CA . LEU B 1 93 ? 1.657 14.555 11.43 1 95.56 93 LEU B CA 1
ATOM 1857 C C . LEU B 1 93 ? 2.703 13.945 12.359 1 95.56 93 LEU B C 1
ATOM 1859 O O . LEU B 1 93 ? 2.559 14 13.586 1 95.56 93 LEU B O 1
ATOM 1863 N N . LYS B 1 94 ? 3.682 13.391 11.812 1 95.62 94 LYS B N 1
ATOM 1864 C CA . LYS B 1 94 ? 4.766 12.812 12.602 1 95.62 94 LYS B CA 1
ATOM 1865 C C . LYS B 1 94 ? 5.586 13.898 13.289 1 95.62 94 LYS B C 1
ATOM 1867 O O . LYS B 1 94 ? 5.707 15.008 12.773 1 95.62 94 LYS B O 1
ATOM 1872 N N . PRO B 1 95 ? 6.172 13.547 14.352 1 96.88 95 PRO B N 1
ATOM 1873 C CA . PRO B 1 95 ? 6.922 14.531 15.133 1 96.88 95 PRO B CA 1
ATOM 1874 C C . PRO B 1 95 ? 8.008 15.227 14.32 1 96.88 95 PRO B C 1
ATOM 1876 O O . PRO B 1 95 ? 8.203 16.438 14.445 1 96.88 95 PRO B O 1
ATOM 1879 N N . ARG B 1 96 ? 8.648 14.484 13.469 1 94.75 96 ARG B N 1
ATOM 1880 C CA . ARG B 1 96 ? 9.734 15.078 12.695 1 94.75 96 ARG B CA 1
ATOM 1881 C C . ARG B 1 96 ? 9.227 16.203 11.805 1 94.75 96 ARG B C 1
ATOM 1883 O O . ARG B 1 96 ? 9.891 17.234 11.656 1 94.75 96 ARG B O 1
ATOM 1890 N N . ILE B 1 97 ? 8.094 16.016 11.211 1 95.5 97 ILE B N 1
ATOM 1891 C CA . ILE B 1 97 ? 7.5 17.031 10.352 1 95.5 97 ILE B CA 1
ATOM 1892 C C . ILE B 1 97 ? 7.094 18.234 11.188 1 95.5 97 ILE B C 1
ATOM 1894 O O . ILE B 1 97 ? 7.336 19.391 10.797 1 95.5 97 ILE B O 1
ATOM 1898 N N . VAL B 1 98 ? 6.496 17.984 12.344 1 97.88 98 VAL B N 1
ATOM 1899 C CA . VAL B 1 98 ? 6.066 19.062 13.227 1 97.88 98 VAL B CA 1
ATOM 1900 C C . VAL B 1 98 ? 7.277 19.875 13.672 1 97.88 98 VAL B C 1
ATOM 1902 O O . VAL B 1 98 ? 7.242 21.109 13.672 1 97.88 98 VAL B O 1
ATOM 1905 N N . ASP B 1 99 ? 8.344 19.203 13.992 1 97.38 99 ASP B N 1
ATOM 1906 C CA . ASP B 1 99 ? 9.578 19.875 14.398 1 97.38 99 ASP B CA 1
ATOM 1907 C C . ASP B 1 99 ? 10.102 20.781 13.289 1 97.38 99 ASP B C 1
ATOM 1909 O O . ASP B 1 99 ? 10.602 21.875 13.555 1 97.38 99 ASP B O 1
ATOM 1913 N N . ASP B 1 100 ? 9.922 20.406 12.102 1 96.69 100 ASP B N 1
ATOM 1914 C CA . ASP B 1 100 ? 10.453 21.125 10.945 1 96.69 100 ASP B CA 1
ATOM 1915 C C . ASP B 1 100 ? 9.625 22.359 10.641 1 96.69 100 ASP B C 1
ATOM 1917 O O . ASP B 1 100 ? 9.992 23.172 9.781 1 96.69 100 ASP B O 1
ATOM 1921 N N . LEU B 1 101 ? 8.539 22.484 11.305 1 97.44 101 LEU B N 1
ATOM 1922 C CA . LEU B 1 101 ? 7.738 23.688 11.117 1 97.44 101 LEU B CA 1
ATOM 1923 C C . LEU B 1 101 ? 8.281 24.844 11.953 1 97.44 101 LEU B C 1
ATOM 1925 O O . LEU B 1 101 ? 7.914 26 11.734 1 97.44 101 LEU B O 1
ATOM 1929 N N . PHE B 1 102 ? 9.109 24.562 13.047 1 98.12 102 PHE B N 1
ATOM 1930 C CA . PHE B 1 102 ? 9.797 25.547 13.883 1 98.12 102 PHE B CA 1
ATOM 1931 C C . PHE B 1 102 ? 8.789 26.469 14.562 1 98.12 102 PHE B C 1
ATOM 1933 O O . PHE B 1 102 ? 8.984 27.688 14.594 1 98.12 102 PHE B O 1
ATOM 1940 N N . ILE B 1 103 ? 7.746 25.844 15.039 1 98.62 103 ILE B N 1
ATOM 1941 C CA . ILE B 1 103 ? 6.742 26.609 15.773 1 98.62 103 ILE B CA 1
ATOM 1942 C C . ILE B 1 103 ? 7.27 26.938 17.172 1 98.62 103 ILE B C 1
ATOM 1944 O O . ILE B 1 103 ? 7.688 26.047 17.906 1 98.62 103 ILE B O 1
ATOM 1948 N N . ASP B 1 104 ? 7.254 28.234 17.516 1 98.44 104 ASP B N 1
ATOM 1949 C CA . ASP B 1 104 ? 7.605 28.641 18.875 1 98.44 104 ASP B CA 1
ATOM 1950 C C . ASP B 1 104 ? 6.52 28.25 19.875 1 98.44 104 ASP B C 1
ATOM 1952 O O . ASP B 1 104 ? 5.355 28.625 19.719 1 98.44 104 ASP B O 1
ATOM 1956 N N . ASP B 1 105 ? 6.855 27.562 20.922 1 98 105 ASP B N 1
ATOM 1957 C CA . ASP B 1 105 ? 5.902 27.031 21.906 1 98 105 ASP B CA 1
ATOM 1958 C C . ASP B 1 105 ? 5.086 28.156 22.531 1 98 105 ASP B C 1
ATOM 1960 O O . ASP B 1 105 ? 3.934 27.953 22.922 1 98 105 ASP B O 1
ATOM 1964 N N . ASP B 1 106 ? 5.723 29.344 22.625 1 97.81 106 ASP B N 1
ATOM 1965 C CA . ASP B 1 106 ? 5.09 30.422 23.359 1 97.81 106 ASP B CA 1
ATOM 1966 C C . ASP B 1 106 ? 4.344 31.359 22.406 1 97.81 106 ASP B C 1
ATOM 1968 O O . ASP B 1 106 ? 3.719 32.344 22.859 1 97.81 106 ASP B O 1
ATOM 1972 N N . ALA B 1 107 ? 4.379 30.984 21.156 1 98.12 107 ALA B N 1
ATOM 1973 C CA . ALA B 1 107 ? 3.641 31.812 20.203 1 98.12 107 ALA B CA 1
ATOM 1974 C C . ALA B 1 107 ? 2.137 31.703 20.422 1 98.12 107 ALA B C 1
ATOM 1976 O O . ALA B 1 107 ? 1.656 30.688 20.953 1 98.12 107 ALA B O 1
ATOM 1977 N N . ASN B 1 108 ? 1.42 32.812 20.156 1 98.25 108 ASN B N 1
ATOM 1978 C CA . ASN B 1 108 ? -0.034 32.781 20.047 1 98.25 108 ASN B CA 1
ATOM 1979 C C . ASN B 1 108 ? -0.477 32.719 18.578 1 98.25 108 ASN B C 1
ATOM 1981 O O . ASN B 1 108 ? -0.252 33.688 17.828 1 98.25 108 ASN B O 1
ATOM 1985 N N . LEU B 1 109 ? -1.097 31.594 18.219 1 98.62 109 LEU B N 1
ATOM 1986 C CA . LEU B 1 109 ? -1.444 31.359 16.812 1 98.62 109 LEU B CA 1
ATOM 1987 C C . LEU B 1 109 ? -2.947 31.5 16.594 1 98.62 109 LEU B C 1
ATOM 1989 O O . LEU B 1 109 ? -3.74 30.844 17.281 1 98.62 109 LEU B O 1
ATOM 1993 N N . SER B 1 110 ? -3.264 32.344 15.648 1 98.31 110 SER B N 1
ATOM 1994 C CA . SER B 1 110 ? -4.652 32.469 15.227 1 98.31 110 SER B CA 1
ATOM 1995 C C . SER B 1 110 ? -5.098 31.234 14.453 1 98.31 110 SER B C 1
ATOM 1997 O O . SER B 1 110 ? -4.273 30.375 14.117 1 98.31 110 SER B O 1
ATOM 1999 N N . ARG B 1 111 ? -6.383 31.219 14.188 1 97.62 111 ARG B N 1
ATOM 2000 C CA . ARG B 1 111 ? -6.949 30.141 13.383 1 97.62 111 ARG B CA 1
ATOM 2001 C C . ARG B 1 111 ? -6.273 30.062 12.016 1 97.62 111 ARG B C 1
ATOM 2003 O O . ARG B 1 111 ? -5.922 28.984 11.555 1 97.62 111 ARG B O 1
ATOM 2010 N N . GLU B 1 112 ? -6.098 31.188 11.445 1 96.06 112 GLU B N 1
ATOM 2011 C CA . GLU B 1 112 ? -5.488 31.25 10.117 1 96.06 112 GLU B CA 1
ATOM 2012 C C . GLU B 1 112 ? -4.031 30.797 10.164 1 96.06 112 GLU B C 1
ATOM 2014 O O . GLU B 1 112 ? -3.576 30.062 9.289 1 96.06 112 GLU B O 1
ATOM 2019 N N . GLU B 1 113 ? -3.342 31.188 11.156 1 97.44 113 GLU B N 1
ATOM 2020 C CA . GLU B 1 113 ? -1.942 30.781 11.281 1 97.44 113 GLU B CA 1
ATOM 2021 C C . GLU B 1 113 ? -1.81 29.281 11.508 1 97.44 113 GLU B C 1
ATOM 2023 O O . GLU B 1 113 ? -0.955 28.625 10.906 1 97.44 113 GLU B O 1
ATOM 2028 N N . PHE B 1 114 ? -2.639 28.781 12.344 1 97.62 114 PHE B N 1
ATOM 2029 C CA . PHE B 1 114 ? -2.641 27.344 12.562 1 97.62 114 PHE B CA 1
ATOM 2030 C C . PHE B 1 114 ? -2.924 26.594 11.266 1 97.62 114 PHE B C 1
ATOM 2032 O O . PHE B 1 114 ? -2.242 25.625 10.945 1 97.62 114 PHE B O 1
ATOM 2039 N N . SER B 1 115 ? -3.891 27.094 10.578 1 94.25 115 SER B N 1
ATOM 2040 C CA . SER B 1 115 ? -4.258 26.469 9.312 1 94.25 115 SER B CA 1
ATOM 2041 C C . SER B 1 115 ? -3.082 26.453 8.336 1 94.25 115 SER B C 1
ATOM 2043 O O . SER B 1 115 ? -2.861 25.453 7.637 1 94.25 115 SER B O 1
ATOM 2045 N N . GLN B 1 116 ? -2.373 27.5 8.328 1 93.5 116 GLN B N 1
ATOM 2046 C CA . GLN B 1 116 ? -1.212 27.578 7.445 1 93.5 116 GLN B CA 1
ATOM 2047 C C . GLN B 1 116 ? -0.141 26.562 7.859 1 93.5 116 GLN B C 1
ATOM 2049 O O . GLN B 1 116 ? 0.469 25.922 7.008 1 93.5 116 GLN B O 1
ATOM 2054 N N . TYR B 1 117 ? 0.054 26.422 9.148 1 95.31 117 TYR B N 1
ATOM 2055 C CA . TYR B 1 117 ? 1.015 25.438 9.625 1 95.31 117 TYR B CA 1
ATOM 2056 C C . TYR B 1 117 ? 0.569 24.031 9.273 1 95.31 117 TYR B C 1
ATOM 2058 O O . TYR B 1 117 ? 1.39 23.188 8.891 1 95.31 117 TYR B O 1
ATOM 2066 N N . ALA B 1 118 ? -0.736 23.828 9.43 1 94.88 118 ALA B N 1
ATOM 2067 C CA . ALA B 1 118 ? -1.275 22.531 9.062 1 94.88 118 ALA B CA 1
ATOM 2068 C C . ALA B 1 118 ? -1.026 22.219 7.59 1 94.88 118 ALA B C 1
ATOM 2070 O O . ALA B 1 118 ? -0.504 21.156 7.25 1 94.88 118 ALA B O 1
ATOM 2071 N N . VAL B 1 119 ? -1.312 23.156 6.766 1 90.88 119 VAL B N 1
ATOM 2072 C CA . VAL B 1 119 ? -1.134 23 5.324 1 90.88 119 VAL B CA 1
ATOM 2073 C C . VAL B 1 119 ? 0.339 22.734 5.012 1 90.88 119 VAL B C 1
ATOM 2075 O O . VAL B 1 119 ? 0.673 21.812 4.27 1 90.88 119 VAL B O 1
ATOM 2078 N N . ASN B 1 120 ? 1.153 23.531 5.621 1 92.06 120 ASN B N 1
ATOM 2079 C CA . ASN B 1 120 ? 2.586 23.391 5.387 1 92.06 120 ASN B CA 1
ATOM 2080 C C . ASN B 1 120 ? 3.094 22.031 5.84 1 92.06 120 ASN B C 1
ATOM 2082 O O . ASN B 1 120 ? 3.904 21.406 5.152 1 92.06 120 ASN B O 1
ATOM 2086 N N . GLY B 1 121 ? 2.666 21.625 7.039 1 93.62 121 GLY B N 1
ATOM 2087 C CA . GLY B 1 121 ? 3.062 20.312 7.551 1 93.62 121 GLY B CA 1
ATOM 2088 C C . GLY B 1 121 ? 2.65 19.172 6.648 1 93.62 121 GLY B C 1
ATOM 2089 O O . GLY B 1 121 ? 3.457 18.281 6.355 1 93.62 121 GLY B O 1
ATOM 2090 N N . PHE B 1 122 ? 1.445 19.188 6.164 1 92 122 PHE B N 1
ATOM 2091 C CA . PHE B 1 122 ? 0.953 18.109 5.32 1 92 122 PHE B CA 1
ATOM 2092 C C . PHE B 1 122 ? 1.589 18.156 3.938 1 92 122 PHE B C 1
ATOM 2094 O O . PHE B 1 122 ? 1.827 17.125 3.314 1 92 122 PHE B O 1
ATOM 2101 N N . ASN B 1 123 ? 1.905 19.375 3.486 1 89.06 123 ASN B N 1
ATOM 2102 C CA . ASN B 1 123 ? 2.666 19.469 2.246 1 89.06 123 ASN B CA 1
ATOM 2103 C C . ASN B 1 123 ? 4.047 18.844 2.383 1 89.06 123 ASN B C 1
ATOM 2105 O O . ASN B 1 123 ? 4.527 18.172 1.457 1 89.06 123 ASN B O 1
ATOM 2109 N N . LYS B 1 124 ? 4.66 19.094 3.555 1 91.38 124 LYS B N 1
ATOM 2110 C CA . LYS B 1 124 ? 5.953 18.469 3.805 1 91.38 124 LYS B CA 1
ATOM 2111 C C . LYS B 1 124 ? 5.832 16.953 3.803 1 91.38 124 LYS B C 1
ATOM 2113 O O . LYS B 1 124 ? 6.699 16.25 3.275 1 91.38 124 LYS B O 1
ATOM 2118 N N . ARG B 1 125 ? 4.777 16.453 4.445 1 92.12 125 ARG B N 1
ATOM 2119 C CA . ARG B 1 125 ? 4.52 15.008 4.43 1 92.12 125 ARG B CA 1
ATOM 2120 C C . ARG B 1 125 ? 4.387 14.492 3 1 92.12 125 ARG B C 1
ATOM 2122 O O . ARG B 1 125 ? 5.016 13.5 2.633 1 92.12 125 ARG B O 1
ATOM 2129 N N . LEU B 1 126 ? 3.629 15.156 2.193 1 89.5 126 LEU B N 1
ATOM 2130 C CA . LEU B 1 126 ? 3.439 14.758 0.803 1 89.5 126 LEU B CA 1
ATOM 2131 C C . LEU B 1 126 ? 4.762 14.781 0.046 1 89.5 126 LEU B C 1
ATOM 2133 O O . LEU B 1 126 ? 5.055 13.867 -0.735 1 89.5 126 LEU B O 1
ATOM 2137 N N . ASN B 1 127 ? 5.527 15.812 0.337 1 89.62 127 ASN B N 1
ATOM 2138 C CA . ASN B 1 127 ? 6.82 15.938 -0.325 1 89.62 127 ASN B CA 1
ATOM 2139 C C . ASN B 1 127 ? 7.766 14.805 0.065 1 89.62 127 ASN B C 1
ATOM 2141 O O . ASN B 1 127 ? 8.617 14.398 -0.729 1 89.62 127 ASN B O 1
ATOM 2145 N N . SER B 1 128 ? 7.531 14.328 1.294 1 92.25 128 SER B N 1
ATOM 2146 C CA . SER B 1 128 ? 8.367 13.211 1.735 1 92.25 128 SER B CA 1
ATOM 2147 C C . SER B 1 128 ? 8.109 11.961 0.898 1 92.25 128 SER B C 1
ATOM 2149 O O . SER B 1 128 ? 9 11.133 0.721 1 92.25 128 SER B O 1
ATOM 2151 N N . TRP B 1 129 ? 6.934 11.852 0.357 1 92 129 TRP B N 1
ATOM 2152 C CA . TRP B 1 129 ? 6.59 10.719 -0.495 1 92 129 TRP B CA 1
ATOM 2153 C C . TRP B 1 129 ? 7.18 10.891 -1.892 1 92 129 TR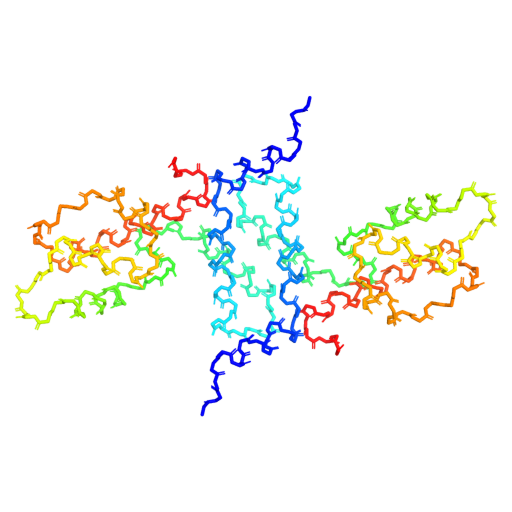P B C 1
ATOM 2155 O O . TRP B 1 129 ? 7.238 9.93 -2.67 1 92 129 TRP B O 1
ATOM 2165 N N . LEU B 1 130 ? 7.645 12.102 -2.17 1 89 130 LEU B N 1
ATOM 2166 C CA . LEU B 1 130 ? 8.195 12.414 -3.482 1 89 130 LEU B CA 1
ATOM 2167 C C . LEU B 1 130 ? 9.719 12.5 -3.424 1 89 130 LEU B C 1
ATOM 2169 O O . LEU B 1 130 ? 10.359 12.867 -4.41 1 89 130 LEU B O 1
ATOM 2173 N N . GLY B 1 131 ? 10.219 12.195 -2.301 1 90.06 131 GLY B N 1
ATOM 2174 C CA . GLY B 1 131 ? 11.664 12.234 -2.135 1 90.06 131 GLY B CA 1
ATOM 2175 C C . GLY B 1 131 ? 12.211 13.641 -2.023 1 90.06 131 GLY B C 1
ATOM 2176 O O . GLY B 1 131 ? 13.391 13.875 -2.285 1 90.06 131 GLY B O 1
ATOM 2177 N N . LYS B 1 132 ? 11.375 14.586 -1.773 1 86.06 132 LYS B N 1
ATOM 2178 C CA . LYS B 1 132 ? 11.773 15.992 -1.719 1 86.06 132 LYS B CA 1
ATOM 2179 C C . LYS B 1 132 ? 11.898 16.469 -0.275 1 86.06 132 LYS B C 1
ATOM 2181 O O . LYS B 1 132 ? 12.039 17.672 -0.024 1 86.06 132 LYS B O 1
ATOM 2186 N N . TYR B 1 133 ? 11.633 15.633 0.698 1 75.5 133 TYR B N 1
ATOM 2187 C CA . TYR B 1 133 ? 11.727 16 2.107 1 75.5 133 TYR B CA 1
ATOM 2188 C C . TYR B 1 133 ? 12.953 15.359 2.754 1 75.5 133 TYR B C 1
ATOM 2190 O O . TYR B 1 133 ? 13 14.141 2.939 1 75.5 133 TYR B O 1
ATOM 2198 N N . PRO B 1 134 ? 14.258 16.094 2.777 1 63.12 134 PRO B N 1
ATOM 2199 C CA . PRO B 1 134 ? 15.492 15.539 3.332 1 63.12 134 PRO B CA 1
ATOM 2200 C C . PRO B 1 134 ? 15.32 15.055 4.77 1 63.12 134 PRO B C 1
ATOM 2202 O O . PRO B 1 134 ? 14.43 15.516 5.484 1 63.12 134 PRO B O 1
#

InterPro domains:
  IPR011992 EF-hand domain pair [SSF47473] (21-118)
  IPR039879 EF-hand calcium-binding domain-containing protein 10 [PTHR21847] (3-125)

Solvent-accessible surface area (backbone atoms only — not comparable to full-atom values): 14935 Å² total; per-residue (Å²): 126,82,56,64,68,58,53,35,51,51,48,40,59,43,22,34,42,67,60,52,49,50,51,53,50,50,53,44,55,72,63,59,59,86,47,51,49,58,52,50,22,51,53,29,49,49,61,66,66,43,66,48,83,86,42,48,96,85,49,54,70,68,54,49,49,52,55,51,49,71,67,35,75,81,72,78,66,43,36,38,24,52,53,49,52,51,52,44,42,74,72,64,48,51,67,69,52,56,59,72,66,68,68,51,51,83,39,77,35,37,67,66,54,47,48,50,50,49,49,49,41,51,50,46,52,54,30,19,45,58,50,70,43,135,128,82,57,65,68,58,53,36,52,51,48,42,57,43,22,33,41,68,59,52,50,50,52,52,52,49,54,44,55,72,64,59,59,85,48,50,49,59,51,48,21,51,53,28,50,50,61,67,66,32,80,36,83,89,44,50,96,84,50,54,72,67,55,50,49,51,54,51,49,71,67,34,76,81,73,78,67,42,35,38,23,51,53,48,52,52,50,44,40,74,73,64,47,50,67,70,51,56,59,72,64,67,68,52,51,84,39,76,34,37,68,68,53,47,48,50,49,51,48,51,42,51,49,46,53,54,32,19,44,58,50,69,44,131

Organism: Giardia intestinalis (strain ATCC 50803 / WB clone C6) (NCBI:txid184922)

Foldseek 3Di:
DPDVVVVVVCVCQLQVVVVVVVVLVVVCVVVVDPDSVVVSVVLVVCLVPCPLPQDLVQDDLVRLLVLQCVQVPVPPQWHFLLSLLVSLVVSPQDNVLSVVLVGDRGDTGGSVRSSVSSSSSSVLVSVSNVSNND/DPDVVVVVVCVCQLQVVVVVVVVLVVVCVVVVDPDSVVVSVVVVVVLVVCCVPPDQVQDDLVRLLVLQVVQVVVPPQWHFLLSLLVSLVVSPQDNVLSVVLVGDRGDTGGSVRSSVSSSSSSVLVSVSNVSNND

Nearest PDB structures (foldseek):
  6x35-assembly1_C  TM=6.819E-01  e=5.474E-01  Homo sapiens
  4ndc-assembly2_B  TM=4.837E-01  e=1.549E-01  Doryteuthis pealeii
  7pjd-assembly3_C  TM=5.294E-01  e=3.161E-01  Bombyx mori
  7pjd-assembly6_F  TM=4.511E-01  e=2.274E-01  Bombyx mori
  4ndc-assembly2_B  TM=4.708E-01  e=1.501E-01  Doryteuthis pealeii